Protein AF-A0A7C9U653-F1 (afdb_monomer)

Radius of gyration: 25.51 Å; Cα contacts (8 Å, |Δi|>4): 392; chains: 1; bounding box: 95×33×53 Å

Mean predicted aligned error: 10.27 Å

Structure (mmCIF, N/CA/C/O backbone):
data_AF-A0A7C9U653-F1
#
_entry.id   AF-A0A7C9U653-F1
#
loop_
_atom_site.group_PDB
_atom_site.id
_atom_site.type_symbol
_atom_site.label_atom_id
_atom_site.label_alt_id
_atom_site.label_comp_id
_atom_site.label_asym_id
_atom_site.label_entity_id
_atom_site.label_seq_id
_atom_site.pdbx_PDB_ins_code
_atom_site.Cartn_x
_atom_site.Cartn_y
_atom_site.Cartn_z
_atom_site.occupancy
_atom_site.B_iso_or_equiv
_atom_site.auth_seq_id
_atom_site.auth_comp_id
_atom_site.auth_asym_id
_atom_site.auth_atom_id
_atom_site.pdbx_PDB_model_num
ATOM 1 N N . MET A 1 1 ? 6.870 5.088 25.575 1.00 24.47 1 MET A N 1
ATOM 2 C CA . MET A 1 1 ? 7.420 4.463 24.354 1.00 24.47 1 MET A CA 1
ATOM 3 C C . MET A 1 1 ? 6.252 3.815 23.641 1.00 24.47 1 MET A C 1
ATOM 5 O O . MET A 1 1 ? 5.489 3.143 24.320 1.00 24.47 1 MET A O 1
ATOM 9 N N . ILE A 1 2 ? 6.061 4.072 22.348 1.00 30.73 2 ILE A N 1
ATOM 10 C CA . ILE A 1 2 ? 5.104 3.304 21.541 1.00 30.73 2 ILE A CA 1
ATOM 11 C C . ILE A 1 2 ? 5.898 2.100 21.037 1.00 30.73 2 ILE A C 1
ATOM 13 O O . ILE A 1 2 ? 6.986 2.297 20.499 1.00 30.73 2 ILE A O 1
ATOM 17 N N . ALA A 1 3 ? 5.424 0.884 21.300 1.00 34.09 3 ALA A N 1
ATOM 18 C CA . ALA A 1 3 ? 6.065 -0.314 20.769 1.00 34.09 3 ALA A CA 1
ATOM 19 C C . ALA A 1 3 ? 5.952 -0.315 19.238 1.00 34.09 3 ALA A C 1
ATOM 21 O O . ALA A 1 3 ? 4.917 0.084 18.700 1.00 34.09 3 ALA A O 1
ATOM 22 N N . GLU A 1 4 ? 6.996 -0.768 18.548 1.00 47.72 4 GLU A N 1
ATOM 23 C CA . GLU A 1 4 ? 6.970 -0.994 17.101 1.00 47.72 4 GLU A CA 1
ATOM 24 C C . GLU A 1 4 ? 6.044 -2.183 16.814 1.00 47.72 4 GLU A C 1
ATOM 26 O O . GLU A 1 4 ? 6.449 -3.343 16.803 1.00 47.72 4 GLU A O 1
ATOM 31 N N . GLY A 1 5 ? 4.750 -1.891 16.674 1.00 63.00 5 GLY A N 1
ATOM 32 C CA . GLY A 1 5 ? 3.721 -2.897 16.460 1.00 63.00 5 GLY A CA 1
ATOM 33 C C . GLY A 1 5 ? 3.846 -3.504 15.071 1.00 63.00 5 GLY A C 1
ATOM 34 O O . GLY A 1 5 ? 3.340 -2.937 14.106 1.00 63.00 5 GLY A O 1
ATOM 35 N N . LYS A 1 6 ? 4.479 -4.675 14.963 1.00 85.00 6 LYS A N 1
ATOM 36 C CA . LYS A 1 6 ? 4.457 -5.462 13.730 1.00 85.00 6 LYS A CA 1
ATOM 37 C C . LYS A 1 6 ? 3.046 -6.002 13.500 1.00 85.00 6 LYS A C 1
ATOM 39 O O . LYS A 1 6 ? 2.619 -6.941 14.173 1.00 85.00 6 LYS A O 1
ATOM 44 N N . PHE A 1 7 ? 2.340 -5.432 12.534 1.00 92.25 7 PHE A N 1
ATOM 45 C CA . PHE A 1 7 ? 1.095 -5.994 12.021 1.00 92.25 7 PHE A CA 1
ATOM 46 C C . PHE A 1 7 ? 1.379 -7.013 10.913 1.00 92.25 7 PHE A C 1
ATOM 48 O O . PHE A 1 7 ? 2.360 -6.900 10.179 1.00 92.25 7 PHE A O 1
ATOM 55 N N . VAL A 1 8 ? 0.520 -8.024 10.807 1.00 93.06 8 VAL A N 1
ATOM 56 C CA . VAL A 1 8 ? 0.513 -9.006 9.719 1.00 93.06 8 VAL A CA 1
ATOM 57 C C . VAL A 1 8 ? -0.837 -8.980 9.018 1.00 93.06 8 VAL A C 1
ATOM 59 O O . VAL A 1 8 ? -1.870 -8.768 9.657 1.00 93.06 8 VAL A O 1
ATOM 62 N N . PHE A 1 9 ? -0.811 -9.178 7.703 1.00 92.06 9 PHE A N 1
ATOM 63 C CA . PHE A 1 9 ? -2.008 -9.283 6.877 1.00 92.06 9 PHE A CA 1
ATOM 64 C C . PHE A 1 9 ? -2.739 -10.598 7.138 1.00 92.06 9 PHE A C 1
ATOM 66 O O . PHE A 1 9 ? -2.114 -11.646 7.310 1.00 92.06 9 PHE A O 1
ATOM 73 N N . ASP A 1 10 ? -4.067 -10.539 7.145 1.00 89.06 10 ASP A N 1
ATOM 74 C CA . ASP A 1 10 ? -4.890 -11.733 6.994 1.00 89.06 10 ASP A CA 1
ATOM 75 C C . ASP A 1 10 ? -4.670 -12.340 5.597 1.00 89.06 10 ASP A C 1
ATOM 77 O O . ASP A 1 10 ? -4.475 -11.623 4.615 1.00 89.06 10 ASP A O 1
ATOM 81 N N . SER A 1 11 ? -4.749 -13.667 5.501 1.00 83.62 11 SER A N 1
ATOM 82 C CA . SER A 1 11 ? -4.716 -14.431 4.245 1.00 83.62 11 SER A CA 1
ATOM 83 C C . SER A 1 11 ? -5.741 -14.000 3.186 1.00 83.62 11 SER A C 1
ATOM 85 O O . SER A 1 11 ? -5.589 -14.349 2.021 1.00 83.62 11 SER A O 1
ATOM 87 N N . THR A 1 12 ? -6.784 -13.269 3.585 1.00 85.50 12 THR A N 1
ATOM 88 C CA . THR A 1 12 ? -7.841 -12.730 2.714 1.00 85.50 12 THR A CA 1
ATOM 89 C C . THR A 1 12 ? -7.578 -11.301 2.225 1.00 85.50 12 THR A C 1
ATOM 91 O O . THR A 1 12 ? -8.458 -10.700 1.614 1.00 85.50 12 THR A O 1
ATOM 94 N N . ALA A 1 13 ? -6.400 -10.730 2.502 1.00 93.19 13 ALA A N 1
ATOM 95 C CA . ALA A 1 13 ? -6.004 -9.440 1.950 1.00 93.19 13 ALA A CA 1
ATOM 96 C C . ALA A 1 13 ? -5.850 -9.520 0.421 1.00 93.19 13 ALA A C 1
ATOM 98 O O . ALA A 1 13 ? -5.112 -10.360 -0.093 1.00 93.19 13 ALA A O 1
ATOM 99 N N . THR A 1 14 ? -6.511 -8.610 -0.292 1.00 94.81 14 THR A N 1
ATOM 100 C CA . THR A 1 14 ? -6.633 -8.624 -1.753 1.00 94.81 14 THR A CA 1
ATOM 101 C C . THR A 1 14 ? -6.111 -7.319 -2.343 1.00 94.81 14 THR A C 1
ATOM 103 O O . THR A 1 14 ? -6.432 -6.237 -1.848 1.00 94.81 14 THR A O 1
ATOM 106 N N . PHE A 1 15 ? -5.311 -7.427 -3.406 1.00 95.69 15 PHE A N 1
ATOM 107 C CA . PHE A 1 15 ? -4.869 -6.313 -4.243 1.00 95.69 15 PHE A CA 1
ATOM 108 C C . PHE A 1 15 ? -5.494 -6.458 -5.631 1.00 95.69 15 PHE A C 1
ATOM 110 O O . PHE A 1 15 ? -5.037 -7.270 -6.433 1.00 95.69 15 PHE A O 1
ATOM 117 N N . ASP A 1 16 ? -6.545 -5.685 -5.885 1.00 95.38 16 ASP A N 1
ATOM 118 C CA . ASP A 1 16 ? -7.242 -5.664 -7.168 1.00 95.38 16 ASP A CA 1
ATOM 119 C C . ASP A 1 16 ? -6.665 -4.561 -8.060 1.00 95.38 16 ASP A C 1
ATOM 121 O O . ASP A 1 16 ? -6.661 -3.389 -7.676 1.00 95.38 16 ASP A O 1
ATOM 125 N N . GLU A 1 17 ? -6.226 -4.919 -9.265 1.00 93.88 17 GLU A N 1
ATOM 126 C CA . GLU A 1 17 ? -5.846 -3.974 -10.318 1.00 93.88 17 GLU A CA 1
ATOM 127 C C . GLU A 1 17 ? -6.956 -3.891 -11.371 1.00 93.88 17 GLU A C 1
ATOM 129 O O . GLU A 1 17 ? -7.446 -4.918 -11.840 1.00 93.88 17 GLU A O 1
ATOM 134 N N . PHE A 1 18 ? -7.338 -2.673 -11.763 1.00 93.88 18 PHE A N 1
ATOM 135 C CA . PHE A 1 18 ? -8.422 -2.425 -12.717 1.00 93.88 18 PHE A CA 1
ATOM 136 C C . PHE A 1 18 ? -7.894 -1.916 -14.066 1.00 93.88 18 PHE A C 1
ATOM 138 O O . PHE A 1 18 ? -6.896 -1.190 -14.118 1.00 93.88 18 PHE A O 1
ATOM 145 N N . ASP A 1 19 ? -8.605 -2.231 -15.155 1.00 89.81 19 ASP A N 1
ATOM 146 C CA . ASP A 1 19 ? -8.233 -1.858 -16.532 1.00 89.81 19 ASP A CA 1
ATOM 147 C C . ASP A 1 19 ? -8.057 -0.338 -16.723 1.00 89.81 19 ASP A C 1
ATOM 149 O O . ASP A 1 19 ? -7.163 0.102 -17.448 1.00 89.81 19 ASP A O 1
ATOM 153 N N . ASN A 1 20 ? -8.848 0.486 -16.024 1.00 89.50 20 ASN A N 1
ATOM 154 C CA . ASN A 1 20 ? -8.697 1.946 -15.989 1.00 89.50 20 ASN A CA 1
ATOM 155 C C . ASN A 1 20 ? -7.413 2.475 -15.304 1.00 89.50 20 ASN A C 1
ATOM 157 O O . ASN A 1 20 ? -7.224 3.691 -15.224 1.00 89.50 20 ASN A O 1
ATOM 161 N N . GLY A 1 21 ? -6.528 1.608 -14.803 1.00 92.94 21 GLY A N 1
ATOM 162 C CA . GLY A 1 21 ? -5.265 2.001 -14.173 1.00 92.94 21 GLY A CA 1
ATOM 163 C C . GLY A 1 21 ? -5.399 2.504 -12.732 1.00 92.94 21 GLY A C 1
ATOM 164 O O . GLY A 1 21 ? -4.478 3.155 -12.230 1.00 92.94 21 GLY A O 1
ATOM 165 N N . THR A 1 22 ? -6.517 2.211 -12.060 1.00 97.06 22 THR A N 1
ATOM 166 C CA . THR A 1 22 ? -6.638 2.283 -10.592 1.00 97.06 22 THR A CA 1
ATOM 167 C C . THR A 1 22 ? -6.365 0.920 -9.952 1.00 97.06 22 THR A C 1
ATOM 169 O O . THR A 1 22 ? -6.336 -0.104 -10.636 1.00 97.06 22 THR A O 1
ATOM 172 N N . ALA A 1 23 ? -6.142 0.898 -8.639 1.00 97.25 23 ALA A N 1
ATOM 173 C CA . ALA A 1 23 ? -6.071 -0.338 -7.862 1.00 97.25 23 ALA A CA 1
ATOM 174 C C . ALA A 1 23 ? -6.671 -0.156 -6.459 1.00 97.25 23 ALA A C 1
ATOM 176 O O . ALA A 1 23 ? -6.827 0.971 -5.973 1.00 97.25 23 ALA A O 1
ATOM 177 N N . HIS A 1 24 ? -7.022 -1.265 -5.813 1.00 97.75 24 HIS A N 1
ATOM 178 C CA . HIS A 1 24 ? -7.599 -1.302 -4.472 1.00 97.75 24 HIS A CA 1
ATOM 179 C C . HIS A 1 24 ? -6.934 -2.397 -3.638 1.00 97.75 24 HIS A C 1
ATOM 181 O O . HIS A 1 24 ? -7.052 -3.579 -3.947 1.00 97.75 24 HIS A O 1
ATOM 187 N N . PHE A 1 25 ? -6.246 -2.004 -2.565 1.00 97.75 25 PHE A N 1
ATOM 188 C CA . PHE A 1 25 ? -5.667 -2.925 -1.592 1.00 97.75 25 PHE A CA 1
ATOM 189 C C . PHE A 1 25 ? -6.517 -2.934 -0.323 1.00 97.75 25 PHE A C 1
ATOM 191 O O . PHE A 1 25 ? -6.634 -1.907 0.343 1.00 97.75 25 PHE A O 1
ATOM 198 N N . TYR A 1 26 ? -7.116 -4.067 0.029 1.00 97.69 26 TYR A N 1
ATOM 199 C CA . TYR A 1 26 ? -8.052 -4.146 1.151 1.00 97.69 26 TYR A CA 1
ATOM 200 C C . TYR A 1 26 ? -7.992 -5.488 1.876 1.00 97.69 26 TYR A C 1
ATOM 202 O O . TYR A 1 26 ? -7.524 -6.490 1.341 1.00 97.69 26 TYR A O 1
ATOM 210 N N . GLY A 1 27 ? -8.467 -5.507 3.120 1.00 96.50 27 GLY A N 1
ATOM 211 C CA . GLY A 1 27 ? -8.475 -6.708 3.949 1.00 96.50 27 GLY A CA 1
ATOM 212 C C . GLY A 1 27 ? -8.455 -6.379 5.434 1.00 96.50 27 GLY A C 1
ATOM 213 O O . GLY A 1 27 ? -9.006 -5.369 5.873 1.00 96.50 27 GLY A O 1
ATOM 214 N N . SER A 1 28 ? -7.801 -7.237 6.217 1.00 96.38 28 SER A N 1
ATOM 215 C CA . SER A 1 28 ? -7.563 -7.021 7.647 1.00 96.38 28 SER A CA 1
ATOM 216 C C . SER A 1 28 ? -6.092 -7.193 8.010 1.00 96.38 28 SER A C 1
ATOM 218 O O . SER A 1 28 ? -5.366 -7.946 7.361 1.00 96.38 28 SER A O 1
ATOM 220 N N . ILE A 1 29 ? -5.673 -6.512 9.075 1.00 95.50 29 ILE A N 1
ATOM 221 C CA . ILE A 1 29 ? -4.378 -6.700 9.728 1.00 95.50 29 ILE A CA 1
ATOM 222 C C . ILE A 1 29 ? -4.555 -6.938 11.232 1.00 95.50 29 ILE A C 1
ATOM 224 O O . ILE A 1 29 ? -5.466 -6.402 11.870 1.00 95.50 29 ILE A O 1
ATOM 228 N N . VAL A 1 30 ? -3.650 -7.724 11.810 1.00 94.81 30 VAL A N 1
ATOM 229 C CA . VAL A 1 30 ? -3.595 -8.046 13.244 1.00 94.81 30 VAL A CA 1
ATOM 230 C C . VAL A 1 30 ? -2.170 -7.874 13.7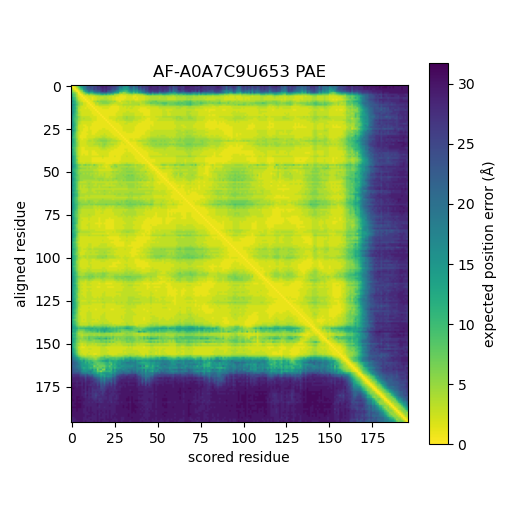62 1.00 94.81 30 VAL A C 1
ATOM 232 O O . VAL A 1 30 ? -1.221 -8.182 13.042 1.00 94.81 30 VAL A O 1
ATOM 235 N N . ALA A 1 31 ? -1.982 -7.369 14.983 1.00 93.38 31 ALA A N 1
ATOM 236 C CA . ALA A 1 31 ? -0.643 -7.302 15.567 1.00 93.38 31 ALA A CA 1
ATOM 237 C C . ALA A 1 31 ? -0.122 -8.722 15.841 1.00 93.38 31 ALA A C 1
ATOM 239 O O . ALA A 1 31 ? -0.815 -9.540 16.447 1.00 93.38 31 ALA A O 1
ATOM 240 N N . ALA A 1 32 ? 1.111 -9.008 15.419 1.00 90.38 32 ALA A N 1
ATOM 241 C CA . ALA A 1 32 ? 1.706 -10.345 15.487 1.00 90.38 32 ALA A CA 1
ATOM 242 C C . ALA A 1 32 ? 1.790 -10.907 16.919 1.00 90.38 32 ALA A C 1
ATOM 244 O O . ALA A 1 32 ? 1.746 -12.119 17.112 1.00 90.38 32 ALA A O 1
ATOM 245 N N . GLU A 1 33 ? 1.897 -10.022 17.911 1.00 90.94 33 GLU A N 1
ATOM 246 C CA . GLU A 1 33 ? 2.032 -10.358 19.333 1.00 90.94 33 GLU A CA 1
ATOM 247 C C . GLU A 1 33 ? 0.729 -10.156 20.127 1.00 90.94 33 GLU A C 1
ATOM 249 O O . GLU A 1 33 ? 0.654 -10.538 21.292 1.00 90.94 33 GLU A O 1
ATOM 254 N N . ASP A 1 34 ? -0.310 -9.570 19.517 1.00 92.06 34 ASP A N 1
ATOM 255 C CA . ASP A 1 34 ? -1.562 -9.250 20.204 1.00 92.06 34 ASP A CA 1
ATOM 256 C C . ASP A 1 34 ? -2.773 -9.293 19.261 1.00 92.06 34 ASP A C 1
ATOM 258 O O . ASP A 1 34 ? -3.084 -8.353 18.527 1.00 92.06 34 ASP A O 1
ATOM 262 N N . THR A 1 35 ? -3.529 -10.388 19.340 1.00 92.38 35 THR A N 1
ATOM 263 C CA . THR A 1 35 ? -4.731 -10.575 18.515 1.00 92.38 35 THR A CA 1
ATOM 264 C C . THR A 1 35 ? -5.922 -9.694 18.919 1.00 92.38 35 THR A C 1
ATOM 266 O O . THR A 1 35 ? -6.943 -9.714 18.223 1.00 92.38 35 THR A O 1
ATOM 269 N N . ASN A 1 36 ? -5.805 -8.904 19.993 1.00 95.12 36 ASN A N 1
ATOM 270 C CA . ASN A 1 36 ? -6.749 -7.853 20.370 1.00 95.12 36 ASN A CA 1
ATOM 271 C C . ASN A 1 36 ? -6.415 -6.490 19.728 1.00 95.12 36 ASN A C 1
ATOM 273 O O . ASN A 1 36 ? -7.166 -5.534 19.895 1.00 95.12 36 ASN A O 1
ATOM 277 N N . LYS A 1 37 ? -5.326 -6.381 18.960 1.00 94.25 37 LYS A N 1
ATOM 278 C CA . LYS A 1 37 ? -4.994 -5.201 18.150 1.00 94.25 37 LYS A CA 1
ATOM 279 C C . LYS A 1 37 ? -5.266 -5.512 16.679 1.00 94.25 37 LYS A C 1
ATOM 281 O O . LYS A 1 37 ? -4.455 -6.164 16.020 1.00 94.25 37 LYS A O 1
ATOM 286 N N . LYS A 1 38 ? -6.425 -5.085 16.167 1.00 95.44 38 LYS A N 1
ATOM 287 C CA . LYS A 1 38 ? -6.906 -5.420 14.815 1.00 95.44 38 LYS A CA 1
ATOM 288 C C . LYS A 1 38 ? -7.508 -4.229 14.083 1.00 95.44 38 LYS A C 1
ATOM 290 O O . LYS A 1 38 ? -8.229 -3.426 14.673 1.00 95.44 38 LYS A O 1
ATOM 295 N N . PHE A 1 39 ? -7.293 -4.207 12.774 1.00 96.75 39 PHE A N 1
ATOM 296 C CA . PHE A 1 39 ? -7.889 -3.246 11.857 1.00 96.75 39 PHE A CA 1
ATOM 297 C C . PHE A 1 39 ? -8.374 -3.931 10.578 1.00 96.75 39 PHE A C 1
ATOM 299 O O . PHE A 1 39 ? -7.752 -4.876 10.099 1.00 96.75 39 PHE A O 1
ATOM 306 N N . THR A 1 40 ? -9.440 -3.396 9.993 1.00 97.88 40 THR A N 1
ATOM 307 C CA . THR A 1 40 ? -9.716 -3.513 8.555 1.00 97.88 40 THR A CA 1
ATOM 308 C C . THR A 1 40 ? -9.009 -2.375 7.827 1.00 97.88 40 THR A C 1
ATOM 310 O O . THR A 1 40 ? -8.892 -1.276 8.374 1.00 97.88 40 THR A O 1
ATOM 313 N N . PHE A 1 41 ? -8.546 -2.608 6.603 1.00 97.44 41 PHE A N 1
ATOM 314 C CA . PHE A 1 41 ? -7.941 -1.569 5.772 1.00 97.44 41 PHE A CA 1
ATOM 315 C C . PHE A 1 41 ? -8.549 -1.550 4.373 1.00 97.44 41 PHE A C 1
ATOM 317 O O . PHE A 1 41 ? -9.026 -2.566 3.865 1.00 97.44 41 PHE A O 1
ATOM 324 N N . ASN A 1 42 ? -8.510 -0.372 3.761 1.00 97.81 42 ASN A N 1
ATOM 325 C CA . ASN A 1 42 ? -8.767 -0.152 2.345 1.00 97.81 42 ASN A CA 1
ATOM 326 C C . ASN A 1 42 ? -7.850 0.981 1.876 1.00 97.81 42 ASN A C 1
ATOM 328 O O . ASN A 1 42 ? -7.766 2.023 2.527 1.00 97.81 42 ASN A O 1
ATOM 332 N N . ILE A 1 43 ? -7.130 0.763 0.784 1.00 98.31 43 ILE A N 1
ATOM 333 C CA . ILE A 1 43 ? -6.199 1.722 0.203 1.00 98.31 43 ILE A CA 1
ATOM 334 C C . ILE A 1 43 ? -6.489 1.791 -1.285 1.00 98.31 43 ILE A C 1
ATOM 336 O O . ILE A 1 43 ? -6.448 0.780 -1.986 1.00 98.31 43 ILE A O 1
ATOM 340 N N . TRP A 1 44 ? -6.816 2.98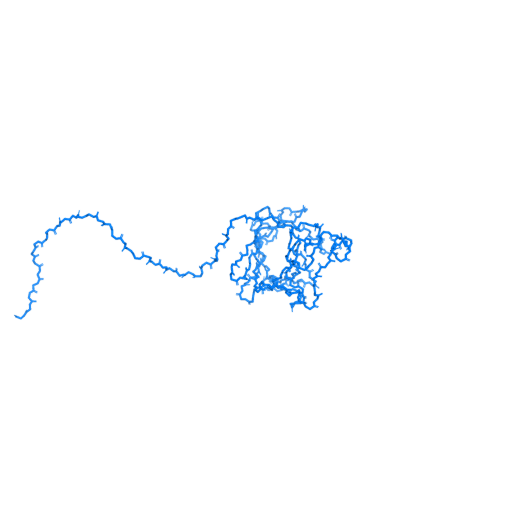9 -1.750 1.00 98.19 44 TRP A N 1
ATOM 341 C CA . TRP A 1 44 ? -7.098 3.256 -3.149 1.00 98.19 44 TRP A CA 1
ATOM 342 C C . TRP A 1 44 ? -5.894 3.897 -3.816 1.00 98.19 44 TRP A C 1
ATOM 344 O O . TRP A 1 44 ? -5.304 4.849 -3.306 1.00 98.19 44 TRP A O 1
ATOM 354 N N . PHE A 1 45 ? -5.599 3.396 -5.006 1.00 98.06 45 PHE A N 1
ATOM 355 C CA . PHE A 1 45 ? -4.471 3.786 -5.831 1.00 98.06 45 PHE A CA 1
ATOM 356 C C . PHE A 1 45 ? -4.946 4.236 -7.218 1.00 98.06 45 PHE A C 1
ATOM 358 O O . PHE A 1 45 ? -5.957 3.746 -7.728 1.00 98.06 45 PHE A O 1
ATOM 365 N N . GLU A 1 46 ? -4.224 5.164 -7.843 1.00 96.94 46 GLU A N 1
ATOM 366 C CA . GLU A 1 46 ? -4.500 5.682 -9.189 1.00 96.94 46 GLU A CA 1
ATOM 367 C C . GLU A 1 46 ? -3.220 5.792 -10.036 1.00 96.94 46 GLU A C 1
ATOM 369 O O . GLU A 1 46 ? -2.107 5.709 -9.518 1.00 96.94 46 GLU A O 1
ATOM 374 N N . LYS A 1 47 ? -3.392 6.004 -11.349 1.00 91.50 47 LYS A N 1
ATOM 375 C CA . LYS A 1 47 ? -2.316 6.267 -12.323 1.00 91.50 47 LYS A CA 1
ATOM 376 C C . LYS A 1 47 ? -1.209 5.201 -12.340 1.00 91.50 47 LYS A C 1
ATOM 378 O O . LYS A 1 47 ? -0.031 5.528 -12.186 1.00 91.50 47 LYS A O 1
ATOM 383 N N . LYS A 1 48 ? -1.567 3.941 -12.619 1.00 93.81 48 LYS A N 1
ATOM 384 C CA . LYS A 1 48 ? -0.580 2.901 -12.962 1.00 93.81 48 LYS A CA 1
ATOM 385 C C . LYS A 1 48 ? 0.438 3.442 -13.979 1.00 93.81 48 LYS A C 1
ATOM 387 O O . LYS A 1 48 ? 0.066 3.814 -15.092 1.00 93.81 48 LYS A O 1
ATOM 392 N N . SER A 1 49 ? 1.715 3.494 -13.607 1.00 94.56 49 SER A N 1
ATOM 393 C CA . SER A 1 49 ? 2.775 4.082 -14.433 1.00 94.56 49 SER A CA 1
ATOM 394 C C . SER A 1 49 ? 4.104 3.332 -14.314 1.00 94.56 49 SER A C 1
ATOM 396 O O . SER A 1 49 ? 4.293 2.507 -13.426 1.00 94.56 49 SER A O 1
ATOM 398 N N . ALA A 1 50 ? 5.050 3.639 -15.204 1.00 95.56 50 ALA A N 1
ATOM 399 C CA . ALA A 1 50 ? 6.443 3.188 -15.106 1.00 95.56 50 ALA A CA 1
ATOM 400 C C . ALA A 1 50 ? 7.357 4.216 -14.398 1.00 95.56 50 ALA A C 1
ATOM 402 O O . ALA A 1 50 ? 8.577 4.067 -14.407 1.00 95.56 50 ALA A O 1
ATOM 403 N N . ASN A 1 51 ? 6.792 5.290 -13.829 1.00 94.25 51 ASN A N 1
ATOM 404 C CA . ASN A 1 51 ? 7.557 6.352 -13.181 1.00 94.25 51 ASN A CA 1
ATOM 405 C C . ASN A 1 51 ? 7.696 6.075 -11.678 1.00 94.25 51 ASN A C 1
ATOM 407 O O . ASN A 1 51 ? 6.704 6.059 -10.957 1.00 94.25 51 ASN A O 1
ATOM 411 N N . ALA A 1 52 ? 8.931 5.922 -11.207 1.00 94.06 52 ALA A N 1
ATOM 412 C CA . ALA A 1 52 ? 9.247 5.600 -9.818 1.00 94.06 52 ALA A CA 1
ATOM 413 C C . ALA A 1 52 ? 9.235 6.810 -8.857 1.00 94.06 52 ALA A C 1
ATOM 415 O O . ALA A 1 52 ? 9.755 6.713 -7.748 1.00 94.06 52 ALA A O 1
ATOM 416 N N . GLY A 1 53 ? 8.694 7.955 -9.284 1.00 91.69 53 GLY A N 1
ATOM 417 C CA . GLY A 1 53 ? 8.787 9.218 -8.550 1.00 91.69 53 GLY A CA 1
ATOM 418 C C . GLY A 1 53 ? 10.192 9.832 -8.602 1.00 91.69 53 GLY A C 1
ATOM 419 O O . GLY A 1 53 ? 11.098 9.333 -9.273 1.00 91.69 53 GLY A O 1
ATOM 420 N N . THR A 1 54 ? 10.381 10.949 -7.900 1.00 93.50 54 THR A N 1
ATOM 421 C CA . THR A 1 54 ? 11.679 11.646 -7.808 1.00 93.50 54 THR A CA 1
ATOM 422 C C . THR A 1 54 ? 12.683 10.939 -6.896 1.00 93.50 54 THR A C 1
ATOM 424 O O . THR A 1 54 ? 13.885 11.093 -7.107 1.00 93.50 54 THR A O 1
ATOM 427 N N . GLY A 1 55 ? 12.217 10.148 -5.921 1.00 91.12 55 GLY A N 1
ATOM 428 C CA . GLY A 1 55 ? 13.062 9.297 -5.077 1.00 91.12 55 GLY A CA 1
ATOM 429 C C . GLY A 1 55 ? 13.595 8.060 -5.809 1.00 91.12 55 GLY A C 1
ATOM 430 O O . GLY A 1 55 ? 14.652 7.536 -5.455 1.00 91.12 55 GLY A O 1
ATOM 431 N N . GLY A 1 56 ? 12.908 7.634 -6.873 1.00 94.00 56 GLY A N 1
ATOM 432 C CA . GLY A 1 56 ? 13.260 6.458 -7.657 1.00 94.00 56 GLY A CA 1
ATOM 433 C C . GLY A 1 56 ? 12.840 5.132 -7.002 1.00 94.00 56 GLY A C 1
ATOM 434 O O . GLY A 1 56 ? 12.187 5.111 -5.958 1.00 94.00 56 GLY A O 1
ATOM 435 N N . PRO A 1 57 ? 13.198 3.986 -7.612 1.00 95.25 57 PRO A N 1
ATOM 436 C CA . PRO A 1 57 ? 12.791 2.676 -7.110 1.00 95.25 57 PRO A CA 1
ATOM 437 C C . PRO A 1 57 ? 13.438 2.368 -5.752 1.00 95.25 57 PRO A C 1
ATOM 439 O O . PRO A 1 57 ? 14.668 2.376 -5.634 1.00 95.25 57 PRO A O 1
ATOM 442 N N . LYS A 1 58 ? 12.637 2.021 -4.736 1.00 93.19 58 LYS A N 1
ATOM 443 C CA . LYS A 1 58 ? 13.140 1.679 -3.396 1.00 93.19 58 LYS A CA 1
ATOM 444 C C . LYS A 1 58 ? 13.779 0.286 -3.425 1.00 93.19 58 LYS A C 1
ATOM 446 O O . LYS A 1 58 ? 13.093 -0.733 -3.327 1.00 93.19 58 LYS A O 1
ATOM 451 N N . LYS A 1 59 ? 15.103 0.240 -3.602 1.00 94.75 59 LYS A N 1
ATOM 452 C CA . LYS A 1 59 ? 15.913 -0.989 -3.629 1.00 94.75 59 LYS A CA 1
ATOM 453 C C . LYS A 1 59 ? 16.305 -1.446 -2.209 1.00 94.75 59 LYS A C 1
ATOM 455 O O . LYS A 1 59 ? 17.419 -1.188 -1.766 1.00 94.75 59 LYS A O 1
ATOM 460 N N . GLU A 1 60 ? 15.389 -2.102 -1.492 1.00 94.19 60 GLU A N 1
ATOM 461 C CA . GLU A 1 60 ? 15.595 -2.529 -0.088 1.00 94.19 60 GLU A CA 1
ATOM 462 C C . GLU A 1 60 ? 16.206 -3.940 0.107 1.00 94.19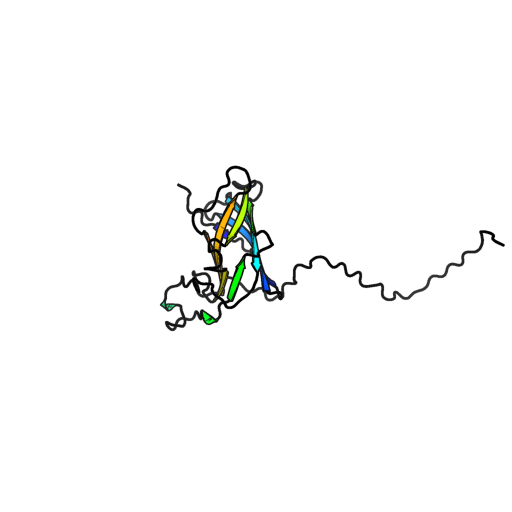 60 GLU A C 1
ATOM 464 O O . GLU A 1 60 ? 16.586 -4.293 1.223 1.00 94.19 60 GLU A O 1
ATOM 469 N N . LEU A 1 61 ? 16.337 -4.754 -0.948 1.00 95.31 61 LEU A N 1
ATOM 470 C CA . LEU A 1 61 ? 17.052 -6.039 -0.892 1.00 95.31 61 LEU A CA 1
ATOM 471 C C . LEU A 1 61 ? 18.577 -5.828 -0.869 1.00 95.31 61 LEU A C 1
ATOM 473 O O . LEU A 1 61 ? 19.094 -4.746 -1.147 1.00 95.31 61 LEU A O 1
ATOM 477 N N . ASN A 1 62 ? 19.321 -6.906 -0.605 1.00 95.88 62 ASN A N 1
ATOM 478 C CA . ASN A 1 62 ? 20.771 -6.941 -0.811 1.00 95.88 62 ASN A CA 1
ATOM 479 C C . ASN A 1 62 ? 21.110 -6.490 -2.253 1.00 95.88 62 ASN A C 1
ATOM 481 O O . ASN A 1 62 ? 20.508 -7.022 -3.186 1.00 95.88 62 ASN A O 1
ATOM 485 N N . PRO A 1 63 ? 22.089 -5.587 -2.473 1.00 96.00 63 PRO A N 1
ATOM 486 C CA . PRO A 1 63 ? 22.523 -5.176 -3.809 1.00 96.00 63 PRO A CA 1
ATOM 487 C C . PRO A 1 63 ? 22.737 -6.326 -4.806 1.00 96.00 63 PRO A C 1
ATOM 489 O O . PRO A 1 63 ? 22.388 -6.183 -5.973 1.00 96.00 63 PRO A O 1
ATOM 492 N N . GLY A 1 64 ? 23.241 -7.482 -4.356 1.00 97.00 64 GLY A N 1
ATOM 493 C CA . GLY A 1 64 ? 23.440 -8.668 -5.202 1.00 97.00 64 GLY A CA 1
ATOM 494 C C . GLY A 1 64 ? 22.159 -9.329 -5.738 1.00 97.00 64 GLY A C 1
ATOM 495 O O . GLY A 1 64 ? 22.251 -10.193 -6.605 1.00 97.00 64 GLY A O 1
ATOM 496 N N . SER A 1 65 ? 20.975 -8.943 -5.254 1.00 97.44 65 SER A N 1
ATOM 497 C CA . SER A 1 65 ? 19.682 -9.428 -5.756 1.00 97.44 65 SER A CA 1
ATOM 498 C C . SER A 1 65 ? 19.255 -8.761 -7.068 1.00 97.44 65 SER A C 1
ATOM 500 O O . SER A 1 65 ? 18.409 -9.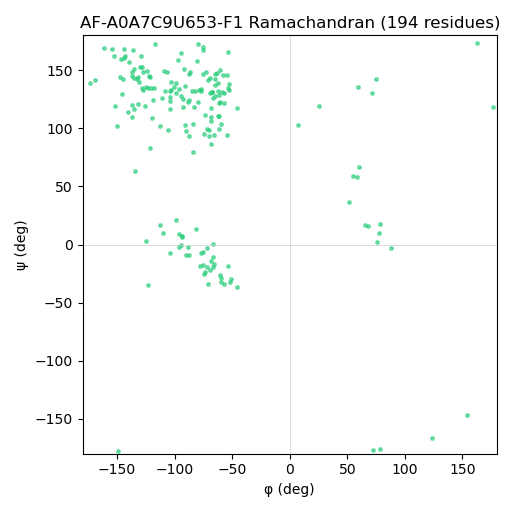315 -7.765 1.00 97.44 65 SER A O 1
ATOM 502 N N . TYR A 1 66 ? 19.829 -7.611 -7.432 1.00 97.88 66 TYR A N 1
ATOM 503 C CA . TYR A 1 66 ? 19.393 -6.809 -8.581 1.00 97.88 66 TYR A CA 1
ATOM 504 C C . TYR A 1 66 ? 20.123 -7.146 -9.888 1.00 97.88 66 TYR A C 1
ATOM 506 O O . TYR A 1 66 ? 21.289 -7.544 -9.884 1.00 97.88 66 TYR A O 1
ATOM 514 N N . SER A 1 67 ? 19.446 -6.946 -11.022 1.00 97.06 67 SER A N 1
ATOM 515 C CA . SER A 1 67 ? 19.949 -7.250 -12.372 1.00 97.06 67 SER A CA 1
ATOM 516 C C . SER A 1 67 ? 21.239 -6.498 -12.737 1.00 97.06 67 SER A C 1
ATOM 518 O O . SER A 1 67 ? 22.120 -7.066 -13.387 1.00 97.06 67 SER A O 1
ATOM 520 N N . ASP A 1 68 ? 21.424 -5.273 -12.232 1.00 94.38 68 ASP A N 1
ATOM 521 C CA . ASP A 1 68 ? 22.665 -4.489 -12.351 1.00 94.38 68 ASP A CA 1
ATOM 522 C C . ASP A 1 68 ? 23.862 -5.104 -11.595 1.00 94.38 68 ASP A C 1
ATOM 524 O O . ASP A 1 68 ? 25.013 -4.795 -11.906 1.00 94.38 68 ASP A O 1
ATOM 528 N N . GLN A 1 69 ? 23.607 -6.036 -10.672 1.00 96.19 69 GLN A N 1
ATOM 529 C CA . GLN A 1 69 ? 24.596 -6.874 -9.981 1.00 96.19 69 GLN A CA 1
ATOM 530 C C . GLN A 1 69 ? 24.494 -8.368 -10.355 1.00 96.19 69 GLN A C 1
ATOM 532 O O . GLN A 1 69 ? 25.087 -9.213 -9.684 1.00 96.19 69 GLN A O 1
ATOM 537 N N . LYS A 1 70 ? 23.807 -8.700 -11.462 1.00 95.12 70 LYS A N 1
ATOM 538 C CA . LYS A 1 70 ? 23.549 -10.071 -11.965 1.00 95.12 70 LYS A CA 1
ATOM 539 C C . LYS A 1 70 ? 22.609 -10.930 -11.100 1.00 95.12 70 LYS A C 1
ATOM 541 O O . LYS A 1 70 ? 22.577 -12.148 -11.277 1.00 95.12 70 LYS A O 1
ATOM 546 N N . GLY A 1 71 ? 21.856 -10.322 -10.189 1.00 96.69 71 GLY A N 1
ATOM 547 C CA . GLY A 1 71 ? 20.766 -10.984 -9.473 1.00 96.69 71 GLY A CA 1
ATOM 548 C C . GLY A 1 71 ? 19.475 -11.089 -10.304 1.00 96.69 71 GLY A C 1
ATOM 549 O O . GLY A 1 71 ? 19.400 -10.529 -11.401 1.00 96.69 71 GLY A O 1
ATOM 550 N N . PRO A 1 72 ? 18.454 -11.813 -9.806 1.00 96.31 72 PRO A N 1
ATOM 551 C CA . PRO A 1 72 ? 17.216 -12.082 -10.543 1.00 96.31 72 PRO A CA 1
ATOM 552 C C . PRO A 1 72 ? 16.243 -10.892 -10.626 1.00 96.31 72 PRO A C 1
ATOM 554 O O . PRO A 1 72 ? 15.347 -10.906 -11.467 1.00 96.31 72 PRO A O 1
ATOM 557 N N . VAL A 1 73 ? 16.383 -9.872 -9.771 1.00 98.12 73 VAL A N 1
ATOM 558 C CA . VAL A 1 73 ? 15.421 -8.764 -9.673 1.00 98.12 73 VAL A CA 1
ATOM 559 C C . VAL A 1 73 ? 15.707 -7.690 -10.720 1.00 98.12 73 VAL A C 1
ATOM 561 O O . VAL A 1 73 ? 16.610 -6.865 -10.551 1.00 98.12 73 VAL A O 1
ATOM 564 N N . ASP A 1 74 ? 14.904 -7.661 -11.784 1.00 97.56 74 ASP A N 1
ATOM 565 C CA . ASP A 1 74 ? 14.945 -6.588 -12.775 1.00 97.56 74 ASP A CA 1
ATOM 566 C C . ASP A 1 74 ? 13.973 -5.447 -12.444 1.00 97.56 74 ASP A C 1
ATOM 568 O O . ASP A 1 74 ? 12.766 -5.520 -12.680 1.00 97.56 74 ASP A O 1
ATOM 572 N N . VAL A 1 75 ? 14.528 -4.352 -11.929 1.00 97.12 75 VAL A N 1
ATOM 573 C CA . VAL A 1 75 ? 13.788 -3.150 -11.512 1.00 97.12 75 VAL A CA 1
ATOM 574 C C . VAL A 1 75 ? 13.137 -2.420 -12.695 1.00 97.12 75 VAL A C 1
ATOM 576 O O . VAL A 1 75 ? 12.173 -1.684 -12.500 1.00 97.12 75 VAL A O 1
ATOM 579 N N . ALA A 1 76 ? 13.587 -2.659 -13.934 1.00 96.75 76 ALA A N 1
ATOM 580 C CA . ALA A 1 76 ? 12.930 -2.122 -15.128 1.00 96.75 76 ALA A CA 1
ATOM 581 C C . ALA A 1 76 ? 11.538 -2.738 -15.392 1.00 96.75 76 ALA A C 1
ATOM 583 O O . ALA A 1 76 ? 10.773 -2.196 -16.188 1.00 96.75 76 ALA A O 1
ATOM 584 N N . THR A 1 77 ? 11.197 -3.848 -14.723 1.00 96.88 77 THR A N 1
ATOM 585 C CA . THR A 1 77 ? 9.871 -4.490 -14.802 1.00 96.88 77 THR A CA 1
ATOM 586 C C . THR A 1 77 ? 8.855 -3.937 -13.799 1.00 96.88 77 THR A C 1
ATOM 588 O O . THR A 1 77 ? 7.677 -4.288 -13.868 1.00 96.88 77 THR A O 1
ATOM 591 N N . TRP A 1 78 ? 9.294 -3.099 -12.854 1.00 98.00 78 TRP A N 1
ATOM 592 C CA . TRP A 1 78 ? 8.435 -2.563 -11.801 1.00 98.00 78 TRP A CA 1
ATOM 593 C C . TRP A 1 78 ? 7.501 -1.473 -12.334 1.00 98.00 78 TRP A C 1
ATOM 595 O O . TRP A 1 78 ? 7.863 -0.685 -13.209 1.00 98.00 78 TRP A O 1
ATOM 605 N N . TYR A 1 79 ? 6.308 -1.401 -11.752 1.00 98.06 79 TYR A N 1
ATOM 606 C CA . TYR A 1 79 ? 5.322 -0.356 -12.012 1.00 98.06 79 TYR A CA 1
ATOM 607 C C . TYR A 1 79 ? 4.820 0.253 -10.705 1.00 98.06 79 TYR A C 1
ATOM 609 O O . TYR A 1 79 ? 5.006 -0.304 -9.621 1.00 98.06 79 TYR A O 1
ATOM 617 N N . TYR A 1 80 ? 4.218 1.432 -10.820 1.00 98.12 80 TYR A N 1
ATOM 618 C CA . TYR A 1 80 ? 3.991 2.334 -9.702 1.00 98.12 80 TYR A CA 1
ATOM 619 C C . TYR A 1 80 ? 2.577 2.903 -9.709 1.00 98.12 80 TYR A C 1
ATOM 621 O O . TYR A 1 80 ? 1.991 3.087 -10.779 1.00 98.12 80 TYR A O 1
ATOM 629 N N . TYR A 1 81 ? 2.066 3.223 -8.522 1.00 98.00 81 TYR A N 1
ATOM 630 C CA . TYR A 1 81 ? 0.800 3.925 -8.326 1.00 98.00 81 TYR A CA 1
ATOM 631 C C . TYR A 1 81 ? 0.932 5.094 -7.345 1.00 98.00 81 TYR A C 1
ATOM 633 O O . TYR A 1 81 ? 1.594 4.982 -6.307 1.00 98.00 81 TYR A O 1
ATOM 641 N N . ASP A 1 82 ? 0.190 6.161 -7.632 1.00 96.81 82 ASP A N 1
ATOM 642 C CA . ASP A 1 82 ? -0.095 7.242 -6.688 1.00 96.81 82 ASP A CA 1
ATOM 643 C C . ASP A 1 82 ? -1.242 6.826 -5.747 1.00 96.81 82 ASP A C 1
ATOM 645 O O . ASP A 1 82 ? -2.095 6.007 -6.103 1.00 96.81 82 ASP A O 1
ATOM 649 N N . PHE A 1 83 ? -1.338 7.449 -4.569 1.00 96.81 83 PHE A N 1
ATOM 650 C CA . PHE A 1 83 ? -2.572 7.405 -3.774 1.00 96.81 83 PHE A CA 1
ATOM 651 C C . PHE A 1 83 ? -3.737 8.058 -4.537 1.00 96.81 83 PHE A C 1
ATOM 653 O O . PHE A 1 83 ? -3.580 9.110 -5.158 1.00 96.81 83 PHE A O 1
ATOM 660 N N . HIS A 1 84 ? -4.928 7.459 -4.462 1.00 97.12 84 HIS A N 1
ATOM 661 C CA . HIS A 1 84 ? -6.103 7.938 -5.189 1.00 97.12 84 HIS A CA 1
ATOM 662 C C . HIS A 1 84 ? -6.587 9.291 -4.648 1.00 97.12 84 HIS A C 1
ATOM 664 O O . HIS A 1 84 ? -7.062 9.410 -3.521 1.00 97.12 84 HIS A O 1
ATOM 670 N N . SER A 1 85 ? -6.541 10.311 -5.498 1.00 94.94 85 SER A N 1
ATOM 671 C CA . SER A 1 85 ? -6.766 11.729 -5.182 1.00 94.94 85 SER A CA 1
ATOM 672 C C . SER A 1 85 ? -8.160 12.053 -4.624 1.00 94.94 85 SER A C 1
ATOM 674 O O . SER A 1 85 ? -8.343 13.042 -3.918 1.00 94.94 85 SER A O 1
ATOM 676 N N . SER A 1 86 ? -9.152 11.227 -4.959 1.00 94.06 86 SER A N 1
AT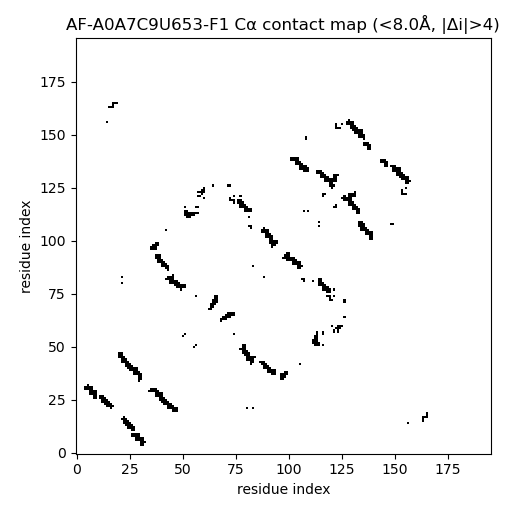OM 677 C CA . SER A 1 86 ? -10.577 11.434 -4.645 1.00 94.06 86 SER A CA 1
ATOM 678 C C . SER A 1 86 ? -11.264 10.282 -3.895 1.00 94.06 86 SER A C 1
ATOM 680 O O . SER A 1 86 ? -12.464 10.366 -3.633 1.00 94.06 86 SER A O 1
ATOM 682 N N . LYS A 1 87 ? -10.539 9.215 -3.528 1.00 96.19 87 LYS A N 1
ATOM 683 C CA . LYS A 1 87 ? -11.077 8.099 -2.729 1.00 96.19 87 LYS A CA 1
ATOM 684 C C . LYS A 1 87 ? -10.300 8.004 -1.426 1.00 96.19 87 LYS A C 1
ATOM 686 O O . LYS A 1 87 ? -9.081 7.865 -1.444 1.00 96.19 87 LYS A O 1
ATOM 691 N N . SER A 1 88 ? -11.005 8.049 -0.301 1.00 94.81 88 SER A N 1
ATOM 692 C CA . SER A 1 88 ? -10.380 7.882 1.009 1.00 94.81 88 SER A CA 1
ATOM 693 C C . SER A 1 88 ? -9.755 6.496 1.133 1.00 94.81 88 SER A C 1
ATOM 695 O O . SER A 1 88 ? -10.413 5.496 0.865 1.00 94.81 88 SER A O 1
ATOM 697 N N . SER A 1 89 ? -8.508 6.453 1.591 1.00 98.00 89 SER A N 1
ATOM 698 C CA . SER A 1 89 ? -7.867 5.238 2.092 1.00 98.00 89 SER A CA 1
ATOM 699 C C . SER A 1 89 ? -7.955 5.261 3.615 1.00 98.00 89 SER A C 1
ATOM 701 O O . SER A 1 89 ? -7.643 6.291 4.216 1.00 98.00 89 SER A O 1
ATOM 703 N N . THR A 1 90 ? -8.400 4.182 4.261 1.00 97.81 90 THR A N 1
ATOM 704 C CA . THR A 1 90 ? -8.571 4.162 5.723 1.00 97.81 90 THR A CA 1
ATOM 705 C C . THR A 1 90 ? -8.141 2.859 6.383 1.00 97.81 90 THR A C 1
ATOM 707 O O . THR A 1 90 ? -8.111 1.785 5.777 1.00 97.81 90 THR A O 1
ATOM 710 N N . LEU A 1 91 ? -7.843 2.982 7.675 1.00 96.94 91 LEU A N 1
ATOM 711 C CA . LEU A 1 91 ? -7.606 1.903 8.617 1.00 96.94 91 LEU A CA 1
ATOM 712 C C . LEU A 1 91 ? -8.661 2.018 9.729 1.00 96.94 91 LEU A C 1
ATOM 714 O O . LEU A 1 91 ? -8.617 2.960 10.520 1.00 96.94 91 LEU A O 1
ATOM 718 N N . ASN A 1 92 ? -9.629 1.101 9.770 1.00 97.56 92 ASN A N 1
ATOM 719 C CA . ASN A 1 92 ? -10.755 1.141 10.712 1.00 97.56 92 ASN A CA 1
ATOM 720 C C . ASN A 1 92 ? -10.618 -0.005 11.714 1.00 97.56 92 ASN A C 1
ATOM 722 O O . ASN A 1 92 ? -10.476 -1.164 11.313 1.00 97.56 92 ASN A O 1
ATOM 726 N N . GLY A 1 93 ? -10.643 0.294 13.009 1.00 97.00 93 GLY A N 1
ATOM 727 C CA . GLY A 1 93 ? -10.487 -0.714 14.049 1.00 97.00 93 GLY A CA 1
ATOM 728 C C . GLY A 1 93 ? -11.613 -1.739 14.049 1.00 97.00 93 GLY A C 1
ATOM 729 O O . GLY A 1 93 ? -12.759 -1.444 13.712 1.00 97.00 93 GLY A O 1
ATOM 730 N N . VAL A 1 94 ? -11.291 -2.978 14.418 1.00 96.81 94 VAL A N 1
ATOM 731 C CA . VAL A 1 94 ? -12.304 -4.037 14.491 1.00 96.81 94 VAL A CA 1
ATOM 732 C C . VAL A 1 94 ? -13.084 -3.896 15.796 1.00 96.81 94 VAL A C 1
ATOM 734 O O . VAL A 1 94 ? -12.502 -3.917 16.881 1.00 96.81 94 VAL A O 1
ATOM 737 N N . GLN A 1 95 ? -14.404 -3.753 15.700 1.00 97.19 95 GLN A N 1
ATOM 738 C CA . GLN A 1 95 ? -15.301 -3.652 16.854 1.00 97.19 95 GLN A CA 1
ATOM 739 C C . GLN A 1 95 ? -15.105 -4.818 17.838 1.00 97.19 95 GLN A C 1
ATOM 741 O O . GLN A 1 95 ? -14.926 -5.968 17.435 1.00 97.19 95 GLN A O 1
ATOM 746 N N . GLY A 1 96 ? -15.109 -4.510 19.138 1.00 95.62 96 GLY A N 1
ATOM 747 C CA . GLY A 1 96 ? -14.788 -5.472 20.201 1.00 95.62 96 GLY A CA 1
ATOM 748 C C . GLY A 1 96 ? -13.292 -5.764 20.398 1.00 95.62 96 GLY A C 1
ATOM 749 O O . GLY A 1 96 ? -12.961 -6.684 21.140 1.00 95.62 96 GLY A O 1
ATOM 750 N N . THR A 1 97 ? -12.395 -5.002 19.760 1.00 95.88 97 THR A N 1
ATOM 751 C CA . THR A 1 97 ? -10.931 -5.078 19.949 1.00 95.88 97 THR A CA 1
ATOM 752 C C . THR A 1 97 ? -10.375 -3.760 20.514 1.00 95.88 97 THR A C 1
ATOM 754 O O . THR A 1 97 ? -11.115 -2.780 20.593 1.00 95.88 97 THR A O 1
ATOM 757 N N . GLU A 1 98 ? -9.090 -3.695 20.897 1.00 94.56 98 GLU A N 1
ATOM 758 C CA . GLU A 1 98 ? -8.446 -2.505 21.509 1.00 94.56 98 GLU A CA 1
ATOM 759 C C . GLU A 1 98 ? -8.666 -1.209 20.710 1.00 94.56 98 GLU A C 1
ATOM 761 O O . GLU A 1 98 ? -8.708 -0.122 21.284 1.00 94.56 98 GLU A O 1
ATOM 766 N N . TYR A 1 99 ? -8.820 -1.317 19.389 1.00 94.25 99 TYR A N 1
ATOM 767 C CA . TYR A 1 99 ? -8.957 -0.172 18.492 1.00 94.25 99 TYR A CA 1
ATOM 768 C C . TYR A 1 99 ? -10.350 -0.005 17.889 1.00 94.25 99 TYR A C 1
ATOM 770 O O . TYR A 1 99 ? -10.494 0.828 17.007 1.00 94.25 99 TYR A O 1
ATOM 778 N N . GLY A 1 100 ? -11.367 -0.746 18.343 1.00 95.88 100 GLY A N 1
ATOM 779 C CA . GLY A 1 100 ? -12.659 -0.863 17.650 1.00 95.88 100 GLY A CA 1
ATOM 780 C C . GLY A 1 100 ? -13.358 0.444 17.257 1.00 95.88 100 GLY A C 1
ATOM 781 O O . GLY A 1 100 ? -13.990 0.486 16.204 1.00 95.88 100 GLY A O 1
ATOM 782 N N . ASP A 1 101 ? -13.202 1.508 18.046 1.00 94.38 101 ASP A N 1
ATOM 783 C CA . ASP A 1 101 ? -13.821 2.821 17.798 1.00 94.38 101 ASP A CA 1
ATOM 784 C C . ASP A 1 101 ? -12.887 3.821 17.082 1.00 94.38 101 ASP A C 1
ATOM 786 O O . ASP A 1 101 ? -13.195 5.008 16.981 1.00 94.38 101 ASP A O 1
ATOM 790 N N . ARG A 1 102 ? -11.723 3.364 16.602 1.00 95.25 102 ARG A N 1
ATOM 791 C CA . ARG A 1 102 ? -10.675 4.203 16.006 1.00 95.25 102 ARG A CA 1
ATOM 792 C C . ARG A 1 102 ? -10.661 4.071 14.489 1.00 95.25 102 ARG A C 1
ATOM 794 O O . ARG A 1 102 ? -10.589 2.963 13.956 1.00 95.25 102 ARG A O 1
ATOM 801 N N . THR A 1 103 ? -10.617 5.206 13.804 1.00 97.19 103 THR A N 1
ATOM 802 C CA . THR A 1 103 ? -10.482 5.278 12.345 1.00 97.19 103 THR A CA 1
ATOM 803 C C . THR A 1 103 ? -9.329 6.199 11.992 1.00 97.19 103 THR A C 1
ATOM 805 O O . THR A 1 103 ? -9.2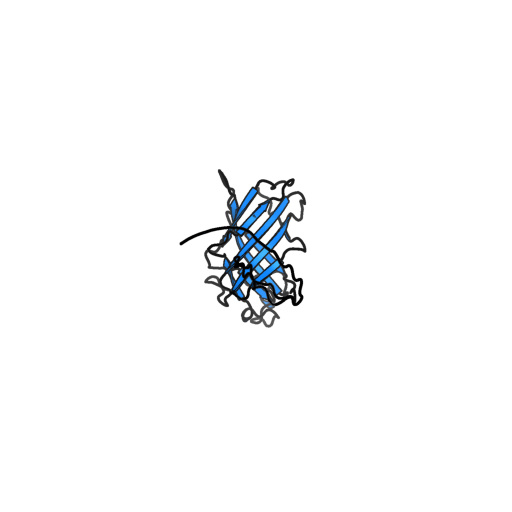52 7.315 12.499 1.00 97.19 103 THR A O 1
ATOM 808 N N . PHE A 1 104 ? -8.458 5.758 11.089 1.00 97.00 104 PHE A N 1
ATOM 809 C CA . PHE A 1 104 ? -7.354 6.552 10.565 1.00 97.00 104 PHE A CA 1
ATOM 810 C C . PHE A 1 104 ? -7.516 6.738 9.061 1.00 97.00 104 PHE A C 1
ATOM 812 O O . PHE A 1 104 ? -7.772 5.777 8.339 1.00 97.00 104 PHE A O 1
ATOM 819 N N . ASN A 1 105 ? -7.313 7.961 8.584 1.00 97.44 105 ASN A N 1
ATOM 820 C CA . ASN A 1 105 ? -7.068 8.226 7.174 1.00 97.44 105 ASN A CA 1
ATOM 821 C C . ASN A 1 105 ? -5.620 7.851 6.857 1.00 97.44 105 ASN A C 1
ATOM 823 O O . ASN A 1 105 ? -4.711 8.256 7.585 1.00 97.44 105 ASN A O 1
ATOM 827 N N . LEU A 1 106 ? -5.417 7.101 5.779 1.00 97.31 106 LEU A N 1
ATOM 828 C CA . LEU A 1 106 ? -4.107 6.763 5.237 1.00 97.31 106 LEU A CA 1
ATOM 829 C C . LEU A 1 106 ? -3.794 7.699 4.068 1.00 97.31 106 LEU A C 1
ATOM 831 O O . LEU A 1 106 ? -4.677 8.005 3.266 1.00 97.31 106 LEU A O 1
ATOM 835 N N . TYR A 1 107 ? -2.550 8.158 3.982 1.00 95.44 107 TYR A N 1
ATOM 836 C CA . TYR A 1 107 ? -2.104 9.100 2.956 1.00 95.44 107 TYR A CA 1
ATOM 837 C C . TYR A 1 107 ? -0.681 8.787 2.488 1.00 95.44 107 TYR A C 1
ATOM 839 O O . TYR A 1 107 ? 0.065 8.081 3.171 1.00 95.44 107 TYR A O 1
ATOM 847 N N . ASP A 1 108 ? -0.296 9.327 1.333 1.00 94.38 108 ASP A N 1
ATOM 848 C CA . ASP A 1 108 ? 1.083 9.265 0.854 1.00 94.38 108 ASP A CA 1
ATOM 849 C C . ASP A 1 108 ? 1.989 10.121 1.752 1.00 94.38 108 ASP A C 1
ATOM 851 O O . ASP A 1 108 ? 1.908 11.348 1.741 1.00 94.38 108 ASP A O 1
ATOM 855 N N . TRP A 1 109 ? 2.860 9.476 2.533 1.00 92.94 109 TRP A N 1
ATOM 856 C CA . TRP A 1 109 ? 3.841 10.183 3.366 1.00 92.94 109 TRP A CA 1
ATOM 857 C C . TRP A 1 109 ? 4.932 10.874 2.535 1.00 92.94 109 TRP A C 1
ATOM 859 O O . TRP A 1 109 ? 5.606 11.775 3.027 1.00 92.94 109 TRP A O 1
ATOM 869 N N . SER A 1 110 ? 5.145 10.422 1.300 1.00 90.19 110 SER A N 1
ATOM 870 C CA . SER A 1 110 ? 6.238 10.859 0.435 1.00 90.19 110 SER A CA 1
ATOM 871 C C . SER A 1 110 ? 5.874 11.986 -0.528 1.00 90.19 110 SER A C 1
ATOM 873 O O . SER A 1 110 ? 6.735 12.397 -1.292 1.00 90.19 110 SER A O 1
ATOM 875 N N . GLU A 1 111 ? 4.627 12.467 -0.521 1.00 88.56 111 GLU A N 1
ATOM 876 C CA . GLU A 1 111 ? 4.149 13.550 -1.400 1.00 88.56 111 GLU A CA 1
ATOM 877 C C . GLU A 1 111 ? 4.462 13.316 -2.902 1.00 88.56 111 GLU A C 1
ATOM 879 O O . GLU A 1 111 ? 4.759 14.246 -3.652 1.00 88.56 111 GLU A O 1
ATOM 884 N N . GLY A 1 112 ? 4.391 12.059 -3.357 1.00 85.94 112 GLY A N 1
ATOM 885 C CA . GLY A 1 112 ? 4.693 11.626 -4.725 1.00 85.94 112 GLY A CA 1
ATOM 886 C C . GLY A 1 112 ? 6.163 11.280 -5.000 1.00 85.94 112 GLY A C 1
ATOM 887 O O . GLY A 1 112 ? 6.486 10.835 -6.103 1.00 85.94 112 GLY A O 1
ATOM 888 N N . GLU A 1 113 ? 7.074 11.442 -4.033 1.00 90.88 113 GLU A N 1
ATOM 889 C CA . GLU A 1 113 ? 8.488 11.095 -4.230 1.00 90.88 113 GLU A CA 1
ATOM 890 C C . GLU A 1 113 ? 8.727 9.580 -4.306 1.00 90.88 113 GLU A C 1
ATOM 892 O O . GLU A 1 113 ? 9.628 9.145 -5.025 1.00 90.88 113 GLU A O 1
ATOM 897 N N . ASN A 1 114 ? 7.953 8.782 -3.558 1.00 92.06 114 ASN A N 1
ATOM 898 C CA . ASN A 1 114 ? 8.165 7.344 -3.364 1.00 92.06 114 ASN A CA 1
ATOM 899 C C . ASN A 1 114 ? 6.851 6.540 -3.512 1.00 92.06 114 ASN A C 1
ATOM 901 O O . ASN A 1 114 ? 6.450 5.874 -2.546 1.00 92.06 114 ASN A O 1
ATOM 905 N N . PRO A 1 115 ? 6.214 6.532 -4.702 1.00 95.62 115 PRO A N 1
ATOM 906 C CA . PRO A 1 115 ? 4.928 5.871 -4.950 1.00 95.62 115 PRO A CA 1
ATOM 907 C C . PRO A 1 115 ? 4.903 4.385 -4.552 1.00 95.62 115 PRO A C 1
ATOM 909 O O . PRO A 1 115 ? 5.942 3.742 -4.331 1.00 95.62 115 PRO A O 1
ATOM 912 N N . ALA A 1 116 ? 3.695 3.819 -4.473 1.00 97.25 116 ALA A N 1
ATOM 913 C CA . ALA A 1 116 ? 3.523 2.385 -4.261 1.00 97.25 116 ALA A CA 1
ATOM 914 C C . ALA A 1 116 ? 4.165 1.634 -5.431 1.00 97.25 116 ALA A C 1
ATOM 916 O O . ALA A 1 116 ? 3.793 1.875 -6.574 1.00 97.25 116 ALA A O 1
ATOM 917 N N . GLN A 1 117 ? 5.133 0.760 -5.157 1.00 97.62 117 GLN A N 1
ATOM 918 C CA . GLN A 1 117 ? 5.887 0.015 -6.168 1.00 97.62 117 GLN A CA 1
ATOM 919 C C . GLN A 1 117 ? 5.474 -1.455 -6.162 1.00 97.62 117 GLN A C 1
ATOM 921 O O . GLN A 1 117 ? 5.397 -2.074 -5.098 1.00 97.62 117 GLN A O 1
ATOM 926 N N . ILE A 1 118 ? 5.205 -2.003 -7.346 1.00 98.06 118 ILE A N 1
ATOM 927 C CA . ILE A 1 118 ? 4.824 -3.398 -7.551 1.00 98.06 118 ILE A CA 1
ATOM 928 C C . ILE A 1 118 ? 5.787 -4.036 -8.553 1.00 98.06 118 ILE A C 1
ATOM 930 O O . ILE A 1 118 ? 6.118 -3.452 -9.587 1.00 98.06 118 ILE A O 1
ATOM 934 N N . GLY A 1 119 ? 6.237 -5.250 -8.245 1.00 97.62 119 GLY A N 1
ATOM 935 C CA . GLY A 1 119 ? 7.138 -6.017 -9.097 1.00 97.62 119 GLY A CA 1
ATOM 936 C C . GLY A 1 119 ? 7.830 -7.160 -8.360 1.00 97.62 119 GLY A C 1
ATOM 937 O O . GLY A 1 119 ? 7.735 -7.295 -7.139 1.00 97.62 119 GLY A O 1
ATOM 938 N N . VAL A 1 120 ? 8.562 -7.980 -9.114 1.00 97.75 120 VAL A N 1
ATOM 939 C CA . VAL A 1 120 ? 9.451 -9.020 -8.572 1.00 97.75 120 VAL A CA 1
ATOM 940 C C . VAL A 1 120 ? 10.512 -8.351 -7.698 1.00 97.75 120 VAL A C 1
ATOM 942 O O . VAL A 1 120 ? 11.212 -7.463 -8.171 1.00 97.75 120 VAL A O 1
ATOM 945 N N . GLY A 1 121 ? 10.619 -8.721 -6.424 1.00 97.19 121 GLY A N 1
ATOM 946 C CA . GLY A 1 121 ? 11.544 -8.113 -5.464 1.00 97.19 121 GLY A CA 1
ATOM 947 C C . GLY A 1 121 ? 11.153 -6.731 -4.927 1.00 97.19 121 GLY A C 1
ATOM 948 O O . GLY A 1 121 ? 11.905 -6.146 -4.142 1.00 97.19 121 GLY A O 1
ATOM 949 N N . ALA A 1 122 ? 9.996 -6.186 -5.320 1.00 97.44 122 ALA A N 1
ATOM 950 C CA . ALA A 1 122 ? 9.609 -4.815 -4.979 1.00 97.44 122 ALA A CA 1
ATOM 951 C C . ALA A 1 122 ? 9.230 -4.623 -3.499 1.00 97.44 122 ALA A C 1
ATOM 953 O O . ALA A 1 122 ? 9.283 -3.496 -3.015 1.00 97.44 122 ALA A O 1
ATOM 954 N N . ASN A 1 123 ? 8.907 -5.698 -2.765 1.00 95.69 123 ASN A N 1
ATOM 955 C CA . ASN A 1 123 ? 8.565 -5.660 -1.333 1.00 95.69 123 ASN A CA 1
ATOM 956 C C . ASN A 1 123 ? 9.776 -5.514 -0.382 1.00 95.69 123 ASN A C 1
ATOM 958 O O . ASN A 1 123 ? 9.609 -5.399 0.834 1.00 95.69 123 ASN A O 1
ATOM 962 N N . GLY A 1 124 ? 11.009 -5.590 -0.896 1.00 95.12 124 GLY A N 1
ATOM 963 C CA . GLY A 1 124 ? 12.213 -5.456 -0.073 1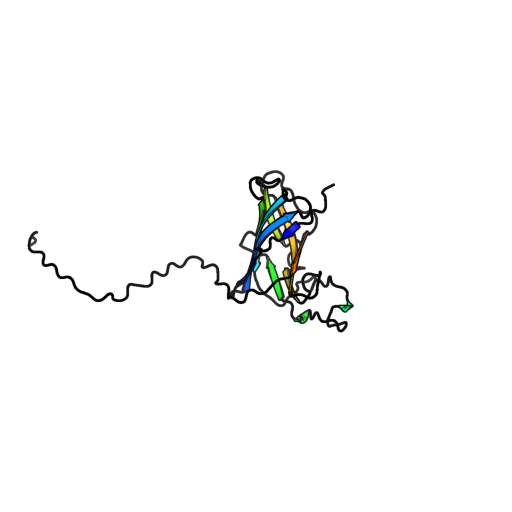.00 95.12 124 GLY A CA 1
ATOM 964 C C . GLY A 1 124 ? 12.437 -6.568 0.963 1.00 95.12 124 GLY A C 1
ATOM 965 O O . GLY A 1 124 ? 13.186 -6.347 1.913 1.00 95.12 124 GLY A O 1
ATOM 966 N N . LYS A 1 125 ? 11.768 -7.727 0.849 1.00 93.38 125 LYS A N 1
ATOM 967 C CA . LYS A 1 125 ? 11.876 -8.862 1.792 1.00 93.38 125 LYS A CA 1
ATOM 968 C C . LYS A 1 125 ? 12.300 -10.175 1.122 1.00 93.38 125 LYS A C 1
ATOM 970 O O . LYS A 1 125 ? 13.019 -10.953 1.743 1.00 93.38 125 LYS A O 1
ATOM 975 N N . ASN A 1 126 ? 11.878 -10.416 -0.115 1.00 95.00 126 ASN A N 1
ATOM 976 C CA . ASN A 1 126 ? 12.222 -11.583 -0.936 1.00 95.00 126 ASN A CA 1
ATOM 977 C C . ASN A 1 126 ? 12.225 -11.189 -2.423 1.00 95.00 126 ASN A C 1
ATOM 979 O O . ASN A 1 126 ? 12.038 -10.020 -2.746 1.00 95.00 126 ASN A O 1
ATOM 983 N N . ASP A 1 127 ? 12.467 -12.146 -3.317 1.00 94.88 127 ASP A N 1
ATOM 984 C CA . ASP A 1 127 ? 12.428 -12.003 -4.775 1.00 94.88 127 ASP A CA 1
ATOM 985 C C . ASP A 1 127 ? 11.109 -12.499 -5.407 1.00 94.88 127 ASP A C 1
ATOM 987 O O . ASP A 1 127 ? 11.054 -12.746 -6.609 1.00 94.88 127 ASP A O 1
ATOM 991 N N . ASP A 1 128 ? 10.020 -12.580 -4.631 1.00 95.94 128 ASP A N 1
ATOM 992 C CA . ASP A 1 128 ? 8.670 -12.822 -5.160 1.00 95.94 128 ASP A CA 1
ATOM 993 C C . ASP A 1 128 ? 8.095 -11.564 -5.836 1.00 95.94 128 ASP A C 1
ATOM 995 O O . ASP A 1 128 ? 8.566 -10.444 -5.621 1.00 95.94 128 ASP A O 1
ATOM 999 N N . MET A 1 129 ? 6.998 -11.711 -6.589 1.00 96.19 129 MET A N 1
ATOM 1000 C CA . MET A 1 129 ? 6.122 -10.571 -6.891 1.00 96.19 129 MET A CA 1
ATOM 1001 C C . MET A 1 129 ? 5.644 -9.947 -5.573 1.00 96.19 129 MET A C 1
ATOM 1003 O O . MET A 1 129 ? 5.154 -10.652 -4.693 1.00 96.19 129 MET A O 1
ATOM 1007 N N . GLY A 1 130 ? 5.756 -8.630 -5.425 1.00 96.69 130 GLY A N 1
ATOM 1008 C CA . GLY A 1 130 ? 5.396 -7.956 -4.183 1.00 96.69 130 GLY A CA 1
ATOM 1009 C C . GLY A 1 130 ? 5.002 -6.499 -4.365 1.00 96.69 130 GLY A C 1
ATOM 1010 O O . GLY A 1 130 ? 5.219 -5.918 -5.425 1.00 96.69 130 GLY A O 1
ATOM 1011 N N . LEU A 1 131 ? 4.435 -5.929 -3.303 1.00 97.12 131 LEU A N 1
ATOM 1012 C CA . LEU A 1 131 ? 4.061 -4.521 -3.185 1.00 97.12 131 LEU A CA 1
ATOM 1013 C C . LEU A 1 131 ? 4.813 -3.890 -2.008 1.00 97.12 131 LEU A C 1
ATOM 1015 O O . LEU A 1 131 ? 4.847 -4.469 -0.916 1.00 97.12 131 LEU A O 1
ATOM 1019 N N . ALA A 1 132 ? 5.373 -2.697 -2.228 1.00 96.81 132 ALA A N 1
ATOM 1020 C CA . ALA A 1 132 ? 5.891 -1.822 -1.175 1.00 96.81 132 ALA A CA 1
ATOM 1021 C C . ALA A 1 132 ? 5.327 -0.402 -1.286 1.00 96.81 132 ALA A C 1
ATOM 1023 O O . ALA A 1 132 ? 5.343 0.200 -2.361 1.00 96.81 132 ALA A O 1
ATOM 1024 N N . VAL A 1 133 ? 4.896 0.181 -0.168 1.00 95.75 133 VAL A N 1
ATOM 1025 C CA . VAL A 1 133 ? 4.486 1.593 -0.100 1.00 95.75 133 VAL A CA 1
ATOM 1026 C C . VAL A 1 133 ? 4.801 2.189 1.270 1.00 95.75 133 VAL A C 1
ATOM 1028 O O . VAL A 1 133 ? 4.698 1.512 2.294 1.00 95.75 133 VAL A O 1
ATOM 1031 N N . TRP A 1 134 ? 5.190 3.464 1.292 1.00 94.44 134 TRP A N 1
ATOM 1032 C CA . TRP A 1 134 ? 5.302 4.249 2.520 1.00 94.44 134 TRP A CA 1
ATOM 1033 C C . TRP A 1 134 ? 4.013 5.035 2.738 1.00 94.44 134 TRP A C 1
ATOM 1035 O O . TRP A 1 134 ? 3.559 5.756 1.853 1.00 94.44 134 TRP A O 1
ATOM 1045 N N . ILE A 1 135 ? 3.433 4.900 3.925 1.00 95.19 135 ILE A N 1
ATOM 1046 C CA . ILE A 1 135 ? 2.155 5.507 4.286 1.00 95.19 135 ILE A CA 1
ATOM 1047 C C . ILE A 1 135 ? 2.311 6.413 5.503 1.00 95.19 135 ILE A C 1
ATOM 1049 O O . ILE A 1 135 ? 3.080 6.134 6.427 1.00 95.19 135 ILE A O 1
ATOM 1053 N N . GLY A 1 136 ? 1.542 7.492 5.505 1.00 95.75 136 GLY A N 1
ATOM 1054 C CA . GLY A 1 136 ? 1.194 8.248 6.694 1.00 95.75 136 GLY A CA 1
ATOM 1055 C C . GLY A 1 136 ? -0.173 7.805 7.204 1.00 95.75 136 GLY A C 1
ATOM 1056 O O . GLY A 1 136 ? -0.983 7.256 6.452 1.00 95.75 136 GLY A O 1
ATOM 1057 N N . TYR A 1 137 ? -0.442 8.055 8.481 1.00 95.06 137 TYR A N 1
ATOM 1058 C CA . TYR A 1 137 ? -1.763 7.874 9.070 1.00 95.06 137 TYR A CA 1
ATOM 1059 C C . TYR A 1 137 ? -2.137 9.058 9.959 1.00 95.06 137 TYR A C 1
ATOM 1061 O O . TYR A 1 137 ? -1.305 9.600 10.687 1.00 95.06 137 TYR A O 1
ATOM 1069 N N . LYS A 1 138 ? -3.415 9.432 9.934 1.00 96.00 138 LYS A N 1
ATOM 1070 C CA . LYS A 1 138 ? -3.994 10.457 10.807 1.00 96.00 138 LYS A CA 1
ATOM 1071 C C . LYS A 1 138 ? -5.348 9.982 11.313 1.00 96.00 138 LYS A C 1
ATOM 1073 O O . LYS A 1 138 ? -6.242 9.699 10.518 1.00 96.00 138 LYS A O 1
ATOM 1078 N N . GLU A 1 139 ? -5.488 9.873 12.625 1.00 96.50 139 GLU A N 1
ATOM 1079 C CA . GLU A 1 139 ? -6.739 9.509 13.285 1.00 96.50 139 GLU A CA 1
ATOM 1080 C C . GLU A 1 139 ? -7.842 10.535 12.976 1.00 96.50 139 GLU A C 1
ATOM 1082 O O . GLU A 1 139 ? -7.575 11.714 12.738 1.00 96.50 139 GLU A O 1
ATOM 1087 N N . GLN A 1 140 ? -9.091 10.087 12.960 1.00 95.00 140 GLN A N 1
ATOM 1088 C CA . GLN A 1 140 ? -10.259 10.952 12.856 1.00 95.00 140 GLN A CA 1
ATOM 1089 C C . GLN A 1 140 ? -10.747 11.340 14.260 1.00 95.00 140 GLN A C 1
ATOM 1091 O O . GLN A 1 140 ? -10.848 10.486 15.136 1.00 95.00 140 GLN A O 1
ATOM 1096 N N . GLY A 1 141 ? -11.096 12.614 14.462 1.00 91.19 141 GLY A N 1
ATOM 1097 C CA . GLY A 1 141 ? -11.667 13.115 15.718 1.00 91.19 141 GLY A CA 1
ATOM 1098 C C . GLY A 1 141 ? -10.882 14.270 16.343 1.00 91.19 141 GLY A C 1
ATOM 1099 O O . GLY A 1 141 ? -10.046 14.905 15.697 1.00 91.19 141 GLY A O 1
ATOM 1100 N N . GLU A 1 142 ? -11.183 14.566 17.607 1.00 77.88 142 GLU A N 1
ATOM 1101 C CA . GLU A 1 142 ? -10.513 15.616 18.379 1.00 77.88 142 GLU A CA 1
ATOM 1102 C C . GLU A 1 142 ? -9.187 15.104 18.964 1.00 77.88 142 GLU A C 1
ATOM 1104 O O . GLU A 1 142 ? -9.147 14.055 19.600 1.00 77.88 142 GLU A O 1
ATOM 1109 N N . ASN A 1 143 ? -8.105 15.875 18.795 1.00 85.06 143 ASN A N 1
ATOM 1110 C CA . ASN A 1 143 ? -6.727 15.505 19.171 1.00 85.06 143 ASN A CA 1
ATOM 1111 C C . ASN A 1 143 ? -6.217 14.212 18.489 1.00 85.06 143 ASN A C 1
ATOM 1113 O O . ASN A 1 143 ? -5.829 13.266 19.177 1.00 85.06 143 ASN A O 1
ATOM 1117 N N . PRO A 1 144 ? -6.195 14.160 17.144 1.00 90.06 144 PRO A N 1
ATOM 1118 C CA . PRO A 1 144 ? -5.882 12.939 16.410 1.00 90.06 144 PRO A CA 1
ATOM 1119 C C . PRO A 1 144 ? -4.440 12.468 16.638 1.00 90.06 144 PRO A C 1
ATOM 1121 O O . PRO A 1 144 ? -3.504 13.271 16.573 1.00 90.06 144 PRO A O 1
ATOM 1124 N N . LEU A 1 145 ? -4.230 11.157 16.823 1.00 90.50 145 LEU A N 1
ATOM 1125 C CA . LEU A 1 145 ? -2.897 10.587 16.635 1.00 90.50 145 LEU A CA 1
ATOM 1126 C C . LEU A 1 145 ? -2.502 10.660 15.159 1.00 90.50 145 LEU A C 1
ATOM 1128 O O . LEU A 1 145 ? -3.241 10.234 14.275 1.00 90.50 145 LEU A O 1
ATOM 1132 N N . GLU A 1 146 ? -1.297 11.151 14.902 1.00 92.56 146 GLU A N 1
ATOM 1133 C CA . GLU A 1 146 ? -0.745 11.293 13.560 1.00 92.56 146 GLU A CA 1
ATOM 1134 C C . GLU A 1 146 ? 0.665 10.709 13.511 1.00 92.56 146 GLU A C 1
ATOM 1136 O O . GLU A 1 146 ? 1.457 10.852 14.453 1.00 92.56 146 GLU A O 1
ATOM 1141 N N . SER A 1 147 ? 0.969 10.023 12.413 1.00 88.81 147 SER A N 1
ATOM 1142 C CA . SER A 1 147 ? 2.289 9.469 12.147 1.00 88.81 147 SER A CA 1
ATOM 1143 C C . SER A 1 147 ? 3.343 10.580 12.141 1.00 88.81 147 SER A C 1
ATOM 1145 O O . SER A 1 147 ? 3.181 11.599 11.480 1.00 88.81 147 SER A O 1
ATOM 1147 N N . LYS A 1 148 ? 4.449 10.386 12.869 1.00 85.62 148 LYS A N 1
ATOM 1148 C CA . LYS A 1 148 ? 5.599 11.321 12.881 1.00 85.62 148 LYS A CA 1
ATOM 1149 C C . LYS A 1 148 ? 6.728 10.915 11.926 1.00 85.62 148 LYS A C 1
ATOM 1151 O O . LYS A 1 148 ? 7.757 11.583 11.874 1.00 85.62 148 LYS A O 1
ATOM 1156 N N . ARG A 1 149 ? 6.559 9.773 11.263 1.00 86.62 149 ARG A N 1
ATOM 1157 C CA . ARG A 1 149 ? 7.452 9.118 10.300 1.00 86.62 149 ARG A CA 1
ATOM 1158 C C . ARG A 1 149 ? 6.578 8.281 9.370 1.00 86.62 149 ARG A C 1
ATOM 1160 O O . ARG A 1 149 ? 5.462 7.933 9.761 1.00 86.62 149 ARG A O 1
ATOM 1167 N N . ASN A 1 150 ? 7.104 7.898 8.213 1.00 83.12 150 ASN A N 1
ATOM 1168 C CA . ASN A 1 150 ? 6.494 6.856 7.398 1.00 83.12 150 ASN A CA 1
ATOM 1169 C C . ASN A 1 150 ? 6.296 5.566 8.210 1.00 83.12 150 ASN A C 1
ATOM 1171 O O . ASN A 1 150 ? 7.115 5.211 9.058 1.00 83.12 150 ASN A O 1
ATOM 1175 N N . SER A 1 151 ? 5.213 4.862 7.909 1.00 90.62 151 SER A N 1
ATOM 1176 C CA . SER A 1 151 ? 5.079 3.423 8.149 1.00 90.62 151 SER A CA 1
ATOM 1177 C C . SER A 1 151 ? 5.183 2.709 6.802 1.00 90.62 151 SER A C 1
ATOM 1179 O O . SER A 1 151 ? 4.793 3.278 5.784 1.00 90.62 151 SER A O 1
ATOM 1181 N N . ASP A 1 152 ? 5.709 1.491 6.765 1.00 90.69 152 ASP A N 1
ATOM 1182 C CA . ASP A 1 152 ? 5.81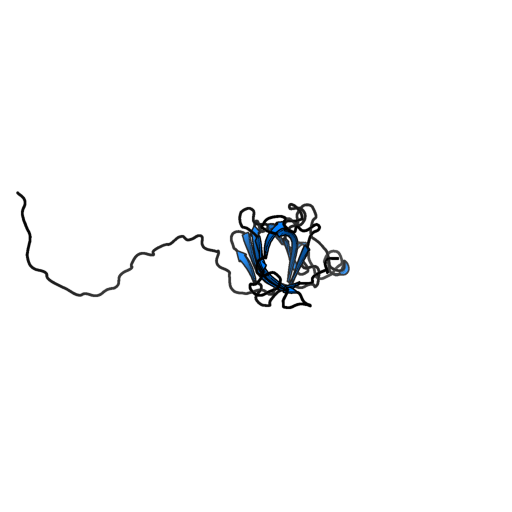7 0.701 5.541 1.00 90.69 152 ASP A CA 1
ATOM 1183 C C . ASP A 1 152 ? 4.746 -0.395 5.459 1.00 90.69 152 ASP A C 1
ATOM 1185 O O . ASP A 1 152 ? 4.422 -1.073 6.433 1.00 90.69 152 ASP A O 1
ATOM 1189 N N . ILE A 1 153 ? 4.210 -0.585 4.256 1.00 94.62 153 ILE A N 1
ATOM 1190 C CA . ILE A 1 153 ? 3.540 -1.817 3.842 1.00 94.62 153 ILE A CA 1
ATOM 1191 C C . ILE A 1 153 ? 4.516 -2.543 2.929 1.00 94.62 153 ILE A C 1
ATOM 1193 O O . ILE A 1 153 ? 4.971 -1.960 1.950 1.00 94.62 153 ILE A O 1
ATOM 1197 N N . ASN A 1 154 ? 4.799 -3.807 3.239 1.00 95.00 154 ASN A N 1
ATOM 1198 C CA . ASN A 1 154 ? 5.685 -4.685 2.481 1.00 95.00 154 ASN A CA 1
ATOM 1199 C C . ASN A 1 154 ? 5.065 -6.093 2.446 1.00 95.00 154 ASN A C 1
ATOM 1201 O O . ASN A 1 154 ? 4.933 -6.728 3.495 1.00 95.00 154 ASN A O 1
ATOM 1205 N N . ILE A 1 155 ? 4.654 -6.577 1.268 1.00 94.50 155 ILE A N 1
ATOM 1206 C CA . ILE A 1 155 ? 3.912 -7.847 1.119 1.00 94.50 155 ILE A CA 1
ATOM 1207 C C . ILE A 1 155 ? 4.291 -8.599 -0.174 1.00 94.50 155 ILE A C 1
ATOM 1209 O O . ILE A 1 155 ? 4.514 -7.975 -1.211 1.00 94.50 155 ILE A O 1
ATOM 1213 N N . SER A 1 156 ? 4.366 -9.937 -0.135 1.00 95.25 156 SER A N 1
ATOM 1214 C CA . SER A 1 156 ? 4.378 -10.777 -1.351 1.00 95.25 156 SER A CA 1
ATOM 1215 C C . SER A 1 156 ? 2.957 -10.918 -1.901 1.00 95.25 156 SER A C 1
ATOM 1217 O O . SER A 1 156 ? 2.032 -11.240 -1.158 1.00 95.25 156 SER A O 1
ATOM 1219 N N . LEU A 1 157 ? 2.788 -10.724 -3.205 1.00 93.44 157 LEU A N 1
ATOM 1220 C CA . LEU A 1 157 ? 1.526 -10.905 -3.914 1.00 93.44 157 LEU A CA 1
ATOM 1221 C C . LEU A 1 157 ? 1.484 -12.296 -4.554 1.00 93.44 157 LEU A C 1
ATOM 1223 O O . LEU A 1 157 ? 2.425 -12.708 -5.230 1.00 93.44 157 LEU A O 1
ATOM 1227 N N . THR A 1 158 ? 0.365 -13.002 -4.395 1.00 89.69 158 THR A N 1
ATOM 1228 C CA . THR A 1 158 ? 0.077 -14.230 -5.153 1.00 89.69 158 THR A CA 1
ATOM 1229 C C . THR A 1 158 ? -0.943 -13.895 -6.243 1.00 89.69 158 THR A C 1
ATOM 1231 O O . THR A 1 158 ? -2.010 -13.388 -5.897 1.00 89.69 158 THR A O 1
ATOM 1234 N N . PRO A 1 159 ? -0.664 -14.145 -7.537 1.00 82.25 159 PRO A N 1
ATOM 1235 C CA . PRO A 1 159 ? -1.610 -13.831 -8.604 1.00 82.25 159 PRO A CA 1
ATOM 1236 C C . PRO A 1 159 ? -2.932 -14.593 -8.463 1.00 82.25 159 PRO A C 1
ATOM 1238 O O . PRO A 1 159 ? -2.938 -15.823 -8.384 1.00 82.25 159 PRO A O 1
ATOM 1241 N N . ASN A 1 160 ? -4.051 -13.870 -8.513 1.00 79.06 160 ASN A N 1
ATOM 1242 C CA . ASN A 1 160 ? -5.361 -14.450 -8.794 1.00 79.06 160 ASN A CA 1
ATOM 1243 C C . ASN A 1 160 ? -5.561 -14.463 -10.326 1.00 79.06 160 ASN A C 1
ATOM 1245 O O . ASN A 1 160 ? -5.447 -13.403 -10.939 1.00 79.06 160 ASN A O 1
ATOM 1249 N N . PRO A 1 161 ? -5.808 -15.617 -10.978 1.00 68.62 161 PRO A N 1
ATOM 1250 C CA . PRO A 1 161 ? -5.944 -15.685 -12.436 1.00 68.62 161 PRO A CA 1
ATOM 1251 C C . PRO A 1 161 ? -7.280 -15.147 -12.982 1.00 68.62 161 PRO A C 1
ATOM 1253 O O . PRO A 1 161 ? -7.446 -15.090 -14.201 1.00 68.62 161 PRO A O 1
ATOM 1256 N N . GLU A 1 162 ? -8.242 -14.795 -12.125 1.00 70.81 162 GLU A N 1
ATOM 1257 C CA . GLU A 1 162 ? -9.531 -14.241 -12.553 1.00 70.81 162 GLU A CA 1
ATOM 1258 C C . GLU A 1 162 ? -9.451 -12.714 -12.764 1.00 70.81 162 GLU A C 1
ATOM 1260 O O . GLU A 1 162 ? -8.937 -12.009 -11.895 1.00 70.81 162 GLU A O 1
ATOM 1265 N N . PRO A 1 163 ? -9.956 -12.170 -13.892 1.00 65.44 163 PRO A N 1
ATOM 1266 C CA . PRO A 1 163 ? -9.957 -10.730 -14.136 1.00 65.4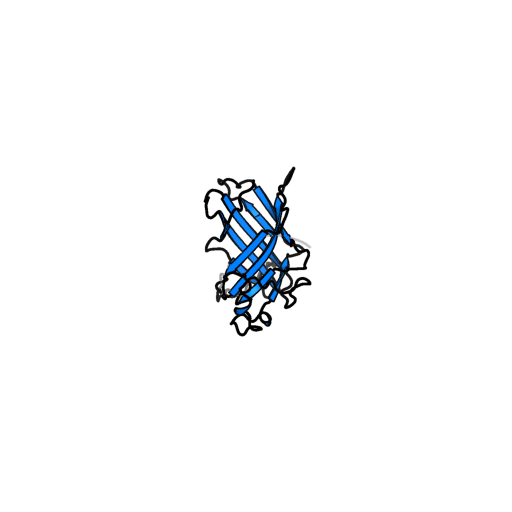4 163 PRO A CA 1
ATOM 1267 C C . PRO A 1 163 ? -10.938 -10.020 -13.196 1.00 65.44 163 PRO A C 1
ATOM 1269 O O . PRO A 1 163 ? -12.110 -10.399 -13.111 1.00 65.44 163 PRO A O 1
ATOM 1272 N N . VAL A 1 164 ? -10.479 -8.962 -12.527 1.00 75.12 164 VAL A N 1
ATOM 1273 C CA . VAL A 1 164 ? -11.307 -8.200 -11.586 1.00 75.12 164 VAL A CA 1
ATOM 1274 C C . VAL A 1 164 ? -12.150 -7.168 -12.348 1.00 75.12 164 VAL A C 1
ATOM 1276 O O . VAL A 1 164 ? -11.588 -6.274 -12.984 1.00 75.12 164 VAL A O 1
ATOM 1279 N N . PRO A 1 165 ? -13.494 -7.242 -12.312 1.00 68.81 165 PRO A N 1
ATOM 1280 C CA . PRO A 1 165 ? -14.336 -6.243 -12.958 1.00 68.81 165 PRO A CA 1
ATOM 1281 C C . PRO A 1 165 ? -14.245 -4.898 -12.228 1.00 68.81 165 PRO A C 1
ATOM 1283 O O . PRO A 1 165 ? -14.199 -4.847 -10.998 1.00 68.81 165 PRO A O 1
ATOM 1286 N N . GLU A 1 166 ? -14.280 -3.796 -12.979 1.00 71.88 166 GLU A N 1
ATOM 1287 C CA . GLU A 1 166 ? -14.268 -2.458 -12.381 1.00 71.88 166 GLU A CA 1
ATOM 1288 C C . GLU A 1 166 ? -15.453 -2.247 -11.418 1.00 71.88 166 GLU A C 1
ATOM 1290 O O . GLU A 1 166 ? -16.561 -2.726 -11.689 1.00 71.88 166 GLU A O 1
ATOM 1295 N N . PRO A 1 167 ? -15.281 -1.484 -10.319 1.00 63.31 167 PRO A N 1
ATOM 1296 C CA . PRO A 1 167 ? -16.381 -1.117 -9.436 1.00 63.31 167 PRO A CA 1
ATOM 1297 C C . PRO A 1 167 ? -17.363 -0.205 -10.183 1.00 63.31 167 PRO A C 1
ATOM 1299 O O . PRO A 1 167 ? -17.193 1.015 -10.248 1.00 63.31 167 PRO A O 1
ATOM 1302 N N . THR A 1 168 ? -18.403 -0.810 -10.761 1.00 62.00 168 THR A N 1
ATOM 1303 C CA . THR A 1 168 ? -19.379 -0.133 -11.616 1.00 62.00 168 THR A CA 1
ATOM 1304 C C . THR A 1 168 ? -20.078 0.993 -10.859 1.00 62.00 168 THR A C 1
ATOM 1306 O O . THR A 1 168 ? -21.000 0.758 -10.075 1.00 62.00 168 THR A O 1
ATOM 1309 N N . THR A 1 169 ? -19.690 2.242 -11.134 1.00 50.97 169 THR A N 1
ATOM 1310 C CA . THR A 1 169 ? -20.464 3.412 -10.697 1.00 50.97 169 THR A CA 1
ATOM 1311 C C . THR A 1 169 ? -21.829 3.318 -11.368 1.00 50.97 169 THR A C 1
ATOM 1313 O O . THR A 1 169 ? -21.921 3.384 -12.591 1.00 50.97 169 THR A O 1
ATOM 1316 N N . GLY A 1 170 ? -22.864 3.048 -10.570 1.00 47.91 170 GLY A N 1
ATOM 1317 C CA . GLY A 1 170 ? -24.063 2.336 -11.013 1.00 47.91 170 GLY A CA 1
ATOM 1318 C C . GLY A 1 170 ? -24.780 2.916 -12.232 1.00 47.91 170 GLY A C 1
ATOM 1319 O O . GLY A 1 170 ? -25.699 3.721 -12.090 1.00 47.91 170 GLY A O 1
ATOM 1320 N N . LEU A 1 171 ? -24.462 2.396 -13.420 1.00 41.47 171 LEU A N 1
ATOM 1321 C CA . LEU A 1 171 ? -25.344 2.473 -14.574 1.00 41.47 171 LEU A CA 1
ATOM 1322 C C . LEU A 1 171 ? -26.288 1.268 -14.527 1.00 41.47 171 LEU A C 1
ATOM 1324 O O . LEU A 1 171 ? -25.976 0.180 -15.010 1.00 41.47 171 LEU A O 1
ATOM 1328 N N . LEU A 1 172 ? -27.468 1.466 -13.935 1.00 41.22 172 LEU A N 1
ATOM 1329 C CA . LEU A 1 172 ? -28.598 0.573 -14.172 1.00 41.22 172 LEU A CA 1
ATOM 1330 C C . LEU A 1 172 ? -28.931 0.639 -15.666 1.00 41.22 172 LEU A C 1
ATOM 1332 O O . LEU A 1 172 ? -29.612 1.561 -16.112 1.00 41.22 172 LEU A O 1
ATOM 1336 N N . ILE A 1 173 ? -28.458 -0.341 -16.433 1.00 40.41 173 ILE A N 1
ATOM 1337 C CA . ILE A 1 173 ? -28.968 -0.625 -17.772 1.00 40.41 173 ILE A CA 1
ATOM 1338 C C . ILE A 1 173 ? -30.104 -1.640 -17.594 1.00 40.41 173 ILE A C 1
ATOM 1340 O O . ILE A 1 173 ? -29.828 -2.836 -17.480 1.00 40.41 173 ILE A O 1
ATOM 1344 N N . PRO A 1 174 ? -31.385 -1.222 -17.561 1.00 40.69 174 PRO A N 1
ATOM 1345 C CA . PRO A 1 174 ? -32.483 -2.160 -17.716 1.00 40.69 174 PRO A CA 1
ATOM 1346 C C . PRO A 1 174 ? -32.467 -2.640 -19.169 1.00 40.69 174 PRO A C 1
ATOM 1348 O O . PRO A 1 174 ? -33.028 -1.996 -20.058 1.00 40.69 174 PRO A O 1
ATOM 1351 N N . THR A 1 175 ? -31.799 -3.763 -19.436 1.00 41.19 175 THR A N 1
ATOM 1352 C CA . THR A 1 175 ? -31.860 -4.403 -20.749 1.00 41.19 175 THR A CA 1
ATOM 1353 C C . THR A 1 175 ? -33.303 -4.815 -21.028 1.00 41.19 175 THR A C 1
ATOM 1355 O O . THR A 1 175 ? -33.891 -5.674 -20.371 1.00 41.19 175 THR A O 1
ATOM 1358 N N . LEU A 1 176 ? -33.901 -4.113 -21.991 1.00 36.56 176 LEU A N 1
ATOM 1359 C CA . LEU A 1 176 ? -35.302 -4.236 -22.358 1.00 36.56 176 LEU A CA 1
ATOM 1360 C C . LEU A 1 176 ? -35.672 -5.670 -22.754 1.00 36.56 176 LEU A C 1
ATOM 1362 O O . LEU A 1 176 ? -35.158 -6.220 -23.723 1.00 36.56 176 LEU A O 1
ATOM 1366 N N . VAL A 1 177 ? -36.643 -6.207 -22.014 1.00 39.38 177 VAL A N 1
ATOM 1367 C CA . VAL A 1 177 ? -37.733 -7.098 -22.447 1.00 39.38 177 VAL A CA 1
ATOM 1368 C C . VAL A 1 177 ? -37.634 -7.582 -23.905 1.00 39.38 177 VAL A C 1
ATOM 1370 O O . VAL A 1 177 ? -38.033 -6.884 -24.837 1.00 39.38 177 VAL A O 1
ATOM 1373 N N . GLY A 1 178 ? -37.199 -8.834 -24.083 1.00 31.58 178 GLY A N 1
ATOM 1374 C CA . GLY A 1 178 ? -37.088 -9.509 -25.379 1.00 31.58 178 GLY A CA 1
ATOM 1375 C C . GLY A 1 178 ? -37.917 -10.796 -25.477 1.00 31.58 178 GLY A C 1
ATOM 1376 O O . GLY A 1 178 ? -37.384 -11.888 -25.340 1.00 31.58 178 GLY A O 1
ATOM 1377 N N . LEU A 1 179 ? -39.211 -10.657 -25.787 1.00 36.91 179 LEU A N 1
ATOM 1378 C CA . LEU A 1 179 ? -40.038 -11.671 -26.475 1.00 36.91 179 LEU A CA 1
ATOM 1379 C C . LEU A 1 179 ? -40.229 -13.056 -25.810 1.00 36.91 179 LEU A C 1
ATOM 1381 O O . LEU A 1 179 ? -39.933 -14.102 -26.388 1.00 36.91 179 LEU A O 1
ATOM 1385 N N . GLY A 1 180 ? -40.930 -13.081 -24.674 1.00 30.41 180 GLY A N 1
ATOM 1386 C CA . GLY A 1 180 ? -41.658 -14.280 -24.244 1.00 30.41 180 GLY A CA 1
ATOM 1387 C C . GLY A 1 180 ? -42.901 -14.541 -25.112 1.00 30.41 180 GLY A C 1
ATOM 1388 O O . GLY A 1 180 ? -43.956 -13.945 -24.893 1.00 30.41 180 GLY A O 1
ATOM 1389 N N . TRP A 1 181 ? -42.818 -15.453 -26.084 1.00 33.12 181 TRP A N 1
ATOM 1390 C CA . TRP A 1 181 ? -44.002 -15.966 -26.787 1.00 33.12 181 TRP A CA 1
ATOM 1391 C C . TRP A 1 181 ? -44.803 -16.926 -25.894 1.00 33.12 181 TRP A C 1
ATOM 1393 O O . TRP A 1 181 ? -44.380 -18.063 -25.693 1.00 33.12 181 TRP A O 1
ATOM 1403 N N . ARG A 1 182 ? -46.014 -16.521 -25.477 1.00 30.80 182 ARG A N 1
ATOM 1404 C CA . ARG A 1 182 ? -47.278 -17.260 -25.728 1.00 30.80 182 ARG A CA 1
ATOM 1405 C C . ARG A 1 182 ? -48.492 -16.600 -25.058 1.00 30.80 182 ARG A C 1
ATOM 1407 O O . ARG A 1 182 ? -48.594 -16.541 -23.843 1.00 30.80 182 ARG A O 1
ATOM 1414 N N . SER A 1 183 ? -49.442 -16.199 -25.906 1.00 34.09 183 SER A N 1
ATOM 1415 C CA . SER A 1 183 ? -50.897 -16.364 -25.744 1.00 34.09 183 SER A CA 1
ATOM 1416 C C . SER A 1 183 ? -51.471 -16.494 -24.322 1.00 34.09 183 SER A C 1
ATOM 1418 O O . SER A 1 183 ? -51.373 -17.560 -23.720 1.00 34.09 183 SER A O 1
ATOM 1420 N N . LEU A 1 184 ? -52.340 -15.547 -23.947 1.00 33.56 184 LEU A N 1
ATOM 1421 C CA . LEU A 1 184 ? -53.672 -15.907 -23.438 1.00 33.56 184 LEU A CA 1
ATOM 1422 C C . LEU A 1 184 ? -54.694 -14.795 -23.718 1.00 33.56 184 LEU A C 1
ATOM 1424 O O . LEU A 1 184 ? -54.558 -13.655 -23.280 1.00 33.56 184 LEU A O 1
ATOM 1428 N N . SER A 1 185 ? -55.732 -15.137 -24.476 1.00 42.00 185 SER A N 1
ATOM 1429 C CA . SER A 1 185 ? -56.805 -14.227 -24.867 1.00 42.00 185 SER A CA 1
ATOM 1430 C C . SER A 1 185 ? -57.793 -13.985 -23.722 1.00 42.00 185 SER A C 1
ATOM 1432 O O . SER A 1 185 ? -58.307 -14.925 -23.118 1.00 42.00 185 SER A O 1
ATOM 1434 N N . LYS A 1 186 ? -58.161 -12.720 -23.476 1.00 35.72 186 LYS A N 1
ATOM 1435 C CA . LYS A 1 186 ? -59.410 -12.385 -22.772 1.00 35.72 186 LYS A CA 1
ATOM 1436 C C . LYS A 1 186 ? -60.136 -11.226 -23.446 1.00 35.72 186 LYS A C 1
ATOM 1438 O O . LYS A 1 186 ? -59.730 -10.073 -23.351 1.00 35.72 186 LYS A O 1
ATOM 1443 N N . ARG A 1 187 ? -61.275 -11.551 -24.067 1.00 44.91 187 ARG A N 1
ATOM 1444 C CA . ARG A 1 187 ? -62.341 -10.583 -24.363 1.00 44.91 187 ARG A CA 1
ATOM 1445 C C . ARG A 1 187 ? -62.735 -9.871 -23.061 1.00 44.91 187 ARG A C 1
ATOM 1447 O O . ARG A 1 187 ? -63.007 -10.549 -22.071 1.00 44.91 187 ARG A O 1
ATOM 1454 N N . ARG A 1 188 ? -62.891 -8.545 -23.080 1.00 39.25 188 ARG A N 1
ATOM 1455 C CA . ARG A 1 188 ? -63.790 -7.845 -22.148 1.00 39.25 188 ARG A CA 1
ATOM 1456 C C . ARG A 1 188 ? -64.764 -6.980 -22.930 1.00 39.25 188 ARG A C 1
ATOM 1458 O O . ARG A 1 188 ? -64.379 -6.081 -23.664 1.00 39.25 188 ARG A O 1
ATOM 1465 N N . ASN A 1 189 ? -66.033 -7.313 -22.751 1.00 34.72 189 ASN A N 1
ATOM 1466 C CA . ASN A 1 189 ? -67.173 -6.527 -23.180 1.00 34.72 189 ASN A CA 1
ATOM 1467 C C . ASN A 1 189 ? -67.336 -5.280 -22.289 1.00 34.72 189 ASN A C 1
ATOM 1469 O O . ASN A 1 189 ? -67.160 -5.389 -21.077 1.00 34.72 189 ASN A O 1
ATOM 1473 N N . GLN A 1 190 ? -67.855 -4.209 -22.905 1.00 36.50 190 GLN A N 1
ATOM 1474 C CA . GLN A 1 190 ? -68.830 -3.253 -22.342 1.00 36.50 190 GLN A CA 1
ATOM 1475 C C . GLN A 1 190 ? -68.377 -2.196 -21.300 1.00 36.50 190 GLN A C 1
ATOM 1477 O O . GLN A 1 190 ? -67.657 -2.500 -20.356 1.00 36.50 190 GLN A O 1
ATOM 1482 N N . LEU A 1 191 ? -68.982 -0.990 -21.436 1.00 35.75 191 LEU A N 1
ATOM 1483 C CA . LEU A 1 191 ? -69.022 0.174 -20.506 1.00 35.75 191 LEU A CA 1
ATOM 1484 C C . LEU A 1 191 ? -67.688 0.958 -20.359 1.00 35.75 191 LEU A C 1
ATOM 1486 O O . LEU A 1 191 ? -66.667 0.349 -20.081 1.00 35.75 191 LEU A O 1
ATOM 1490 N N . LYS A 1 192 ? -67.565 2.299 -20.463 1.00 37.34 192 LYS A N 1
ATOM 1491 C CA . LYS A 1 192 ? -68.440 3.514 -20.536 1.00 37.34 192 LYS A CA 1
ATOM 1492 C C . LYS A 1 192 ? -67.579 4.681 -21.121 1.00 37.34 192 LYS A C 1
ATOM 1494 O O . LYS A 1 192 ? -66.363 4.549 -21.089 1.00 37.34 192 LYS A O 1
ATOM 1499 N N . LYS A 1 193 ? -68.043 5.876 -21.544 1.00 35.75 193 LYS A N 1
ATOM 1500 C CA . LYS A 1 193 ? -69.347 6.447 -21.989 1.00 35.75 193 LYS A CA 1
ATOM 1501 C C . LYS A 1 193 ? -69.087 7.894 -22.503 1.00 35.75 193 LYS A C 1
ATOM 1503 O O . LYS A 1 193 ? -68.381 8.615 -21.815 1.00 35.75 193 LYS A O 1
ATOM 1508 N N . SER A 1 194 ? -69.732 8.307 -23.612 1.00 37.09 194 SER A N 1
ATOM 1509 C CA . SER A 1 194 ? -69.866 9.678 -24.195 1.00 37.09 194 SER A CA 1
ATOM 1510 C C . SER A 1 194 ? -68.634 10.495 -24.618 1.00 37.09 194 SER A C 1
ATOM 1512 O O . SER A 1 194 ? -67.748 10.719 -23.803 1.00 37.09 194 SER A O 1
ATOM 1514 N N . ASN A 1 195 ? -68.718 11.112 -25.805 1.00 39.16 195 ASN A N 1
ATOM 1515 C CA . ASN A 1 195 ? -68.689 12.575 -26.012 1.00 39.16 195 ASN A CA 1
ATOM 1516 C C . ASN A 1 195 ? -69.071 12.907 -27.469 1.00 39.16 195 ASN A C 1
ATOM 1518 O O . ASN A 1 195 ? -68.618 12.197 -28.361 1.00 39.16 195 ASN A O 1
ATOM 1522 N N . GLY A 1 196 ? -69.832 13.992 -27.681 1.00 39.06 196 GLY A N 1
ATOM 1523 C CA . GLY A 1 196 ? -70.184 14.535 -29.007 1.00 39.06 196 GLY A CA 1
ATOM 1524 C C . GLY A 1 196 ? -71.355 13.835 -29.681 1.00 39.06 196 GLY A C 1
ATOM 1525 O O . GLY A 1 196 ? -71.096 13.138 -30.681 1.00 39.06 196 GLY A O 1
#

Secondary structure (DSSP, 8-state):
------EEE-TT-EEEE-TTS-EEEEEEEEETTEEEEEEEEEEEEEEEES--TTT-----S-GGGBGGGT-SB-GGG-EEEEEPTTS-EEEEEPTTSTTTT-EEEEEETTTTSS-EEEEETTTSSSSSEEEEEEEEEEESSSS--B-SS-EEEEEEPPPP-SPPPP------------------------------

pLDDT: mean 83.81, std 21.54, range [24.47, 98.31]

Foldseek 3Di:
DDPPFDKDFDPPFDWAAEPQAKIKTWGKIAGPVDNLWIWTWIFIWGDWAQDQAQLRQDQLADPCCEVVNPHPFDNSFKIFTAGDPPDWTKIATPPPGPRNHKMKTKHAPCPRRGTWMWDQCSLSPHRATWIKGWIWIWIDDPPIDTDPGTDMDGDHDDDDPDHDHPPDPDDPDPPDDDDDDDDDDDDDDDDDDDDD

Sequence (196 aa):
MIAEGKFVFDSTATFDEFDNGTAHFYGSIVAAEDTNKKFTFNIWFEKKSANAGTGGPKKELNPGSYSDQKGPVDVATWYYYDFHSSKSSTLNGVQGTEYGDRTFNLYDWSEGENPAQIGVGANGKNDDMGLAVWIGYKEQGENPLESKRNSDINISLTPNPEPVPEPTTGLLIPTLVGLGWRSLSKRRNQLKKSNG

Nearest PDB structures (foldseek):
  3sed-assembly1_A  TM=4.946E-01  e=9.900E+00  Pseudomonas putida

Solvent-accessible surface area (backbone atoms only — not comparable to full-atom values): 11558 Å² total; per-residue (Å²): 134,84,77,89,76,54,64,41,72,42,94,75,48,44,78,48,65,32,94,88,30,35,36,41,40,35,38,39,37,31,30,76,91,37,86,50,41,33,30,36,40,39,40,37,29,25,66,61,36,78,63,41,43,84,70,35,77,76,79,62,51,64,71,62,45,27,46,96,57,75,22,87,28,50,72,90,72,36,35,19,27,43,67,28,92,88,48,88,18,36,40,36,24,36,74,96,34,82,34,26,93,43,42,26,44,45,44,64,57,51,80,64,28,46,41,36,30,35,24,52,28,31,28,36,80,57,78,47,43,12,38,22,34,48,31,26,42,35,38,68,71,86,86,51,62,59,58,94,56,70,46,79,48,62,41,77,58,80,88,72,94,70,86,59,77,69,87,71,77,83,74,85,75,82,78,74,88,80,81,86,88,74,89,83,92,75,91,80,81,84,90,88,82,89,83,135